Protein AF-A0A351SYH5-F1 (afdb_monomer)

pLDDT: mean 92.17, std 9.86, range [37.09, 98.5]

Mean predicted aligned error: 6.37 Å

Nearest PDB structures (foldseek):
  4hst-assembly1_B  TM=8.983E-01  e=1.117E-12  Pseudomonas
  4hsr-assembly1_B  TM=9.029E-01  e=3.231E-12  Pseudomonas
  8brq-assembly1_B  TM=8.132E-01  e=1.789E-10  Bacillus sp. FJAT-27231
  6nvx-assembly1_B  TM=7.885E-01  e=7.826E-10  Bacillus sp. FJAT-27231
  6nvw-assembly1_B  TM=7.215E-01  e=9.910E-10  Priestia megaterium

Foldseek 3Di:
DDWDWDWDADPPGDIDIDIWDADPQGTFCVRVDVPPPAPPPDTDHHRDQVVDDFDVVQLVVQCVVDQDPVSNLVSLARAAPDWDWDWDAHPVLKIKIFTGHWDFAAPDDDDPDGDDPVDPNGDTPGTDHRVLTDMDICDPLSDDDDDQADRDDPVRPGDDDPDGDDCFLVVLLSCLVNPDPDDDPVSVVVNVVDPDGPVVVVVCVVCVVVLVVVCVVPVVSPPPPD

Structure (mmCIF, N/CA/C/O backbone):
data_AF-A0A351SYH5-F1
#
_entry.id   AF-A0A351SYH5-F1
#
loop_
_atom_site.group_PDB
_atom_site.id
_atom_site.type_symbol
_atom_site.label_atom_id
_atom_site.label_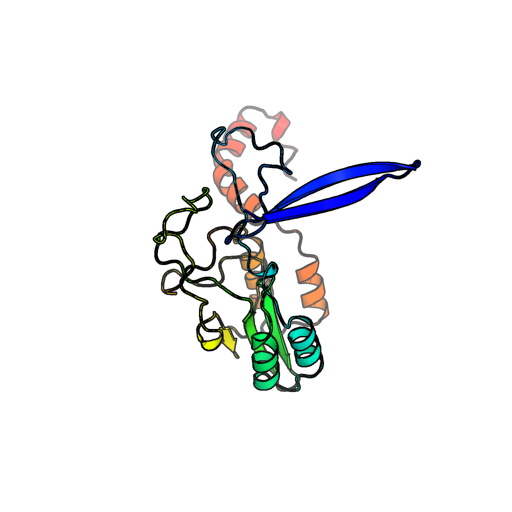alt_id
_atom_site.label_comp_id
_atom_site.label_asym_id
_atom_site.label_entity_id
_atom_site.label_seq_id
_atom_site.pdbx_PDB_ins_code
_atom_site.Cartn_x
_atom_site.Cartn_y
_atom_site.Cartn_z
_atom_site.occupancy
_atom_site.B_iso_or_equiv
_atom_site.auth_seq_id
_atom_site.auth_comp_id
_atom_site.auth_asym_id
_atom_site.auth_atom_id
_atom_site.pdbx_PDB_model_num
ATOM 1 N N . MET A 1 1 ? 20.955 -4.562 -24.329 1.00 74.94 1 MET A N 1
ATOM 2 C CA . MET A 1 1 ? 19.496 -4.375 -24.161 1.00 74.94 1 MET A CA 1
ATOM 3 C C . MET A 1 1 ? 18.809 -5.504 -24.912 1.00 74.94 1 MET A C 1
ATOM 5 O O . MET A 1 1 ? 19.097 -5.669 -26.093 1.00 74.94 1 MET A O 1
ATOM 9 N N . GLY A 1 2 ? 18.019 -6.324 -24.219 1.00 88.56 2 GLY A N 1
ATOM 10 C CA . GLY A 1 2 ? 17.278 -7.438 -24.825 1.00 88.56 2 GLY A CA 1
ATOM 11 C C . GLY A 1 2 ? 15.921 -6.979 -25.359 1.00 88.56 2 GLY A C 1
ATOM 12 O O . GLY A 1 2 ? 15.483 -5.866 -25.054 1.00 88.56 2 GLY A O 1
ATOM 13 N N . TYR A 1 3 ? 15.261 -7.814 -26.159 1.00 93.38 3 TYR A N 1
ATOM 14 C CA . TYR A 1 3 ? 13.873 -7.586 -26.550 1.00 93.38 3 TYR A CA 1
ATOM 15 C C . TYR A 1 3 ? 13.128 -8.892 -26.806 1.00 93.38 3 TYR A C 1
ATOM 17 O O . TYR A 1 3 ? 13.743 -9.898 -27.153 1.00 93.38 3 TYR A O 1
ATOM 25 N N . GLU A 1 4 ? 11.808 -8.812 -26.711 1.00 94.56 4 GLU A N 1
ATOM 26 C CA . GLU A 1 4 ? 10.866 -9.867 -27.072 1.00 94.56 4 GLU A CA 1
ATOM 27 C C . GLU A 1 4 ? 9.857 -9.330 -28.096 1.00 94.56 4 GLU A C 1
ATOM 29 O O . GLU A 1 4 ? 9.575 -8.126 -28.146 1.00 94.56 4 GLU A O 1
ATOM 34 N N . GLU A 1 5 ? 9.358 -10.212 -28.964 1.00 95.19 5 GLU A N 1
ATOM 35 C CA . GLU A 1 5 ? 8.298 -9.887 -29.918 1.00 95.19 5 GLU A CA 1
ATOM 36 C C . GLU A 1 5 ? 6.962 -10.438 -29.429 1.00 95.19 5 GLU A C 1
ATOM 38 O O . GLU A 1 5 ? 6.746 -11.647 -29.390 1.00 95.19 5 GLU A O 1
ATOM 43 N N . GLU A 1 6 ? 6.041 -9.531 -29.137 1.00 94.62 6 GLU A N 1
ATOM 44 C CA . GLU A 1 6 ? 4.692 -9.839 -28.692 1.00 94.62 6 GLU A CA 1
ATOM 45 C C . GLU A 1 6 ? 3.696 -9.715 -29.840 1.00 94.62 6 GLU A C 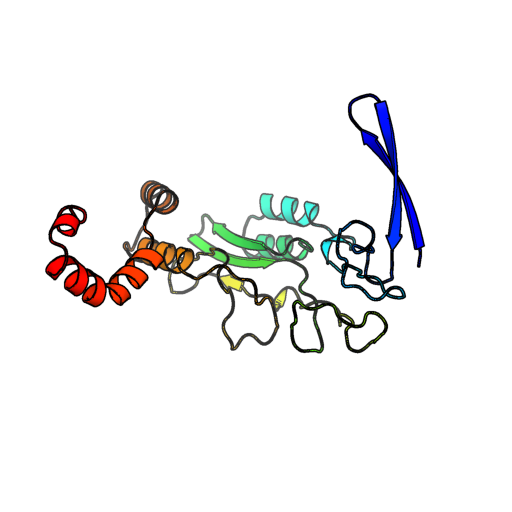1
ATOM 47 O O . GLU A 1 6 ? 3.720 -8.747 -30.611 1.00 94.62 6 GLU A O 1
ATOM 52 N N . LYS A 1 7 ? 2.781 -10.680 -29.941 1.00 96.38 7 LYS A N 1
ATOM 53 C CA . LYS A 1 7 ? 1.684 -10.671 -30.916 1.00 96.38 7 LYS A CA 1
ATOM 54 C C . LYS A 1 7 ? 0.367 -10.450 -30.196 1.00 96.38 7 LYS A C 1
ATOM 56 O O . LYS A 1 7 ? -0.111 -11.314 -29.468 1.00 96.38 7 LYS A O 1
ATOM 61 N N . ILE A 1 8 ? -0.244 -9.298 -30.439 1.00 95.62 8 ILE A N 1
ATOM 62 C CA . ILE A 1 8 ? -1.497 -8.910 -29.802 1.00 95.62 8 ILE A CA 1
ATOM 63 C C . ILE A 1 8 ? -2.626 -9.068 -30.815 1.00 95.62 8 ILE A C 1
ATOM 65 O O . ILE A 1 8 ? -2.738 -8.298 -31.775 1.00 95.62 8 ILE A O 1
ATOM 69 N N . ALA A 1 9 ? -3.474 -10.069 -30.592 1.00 96.94 9 ALA A N 1
ATOM 70 C CA . ALA A 1 9 ? -4.687 -10.268 -31.370 1.00 96.94 9 ALA A CA 1
ATOM 71 C C . ALA A 1 9 ? -5.742 -9.213 -30.998 1.00 96.94 9 ALA A C 1
ATOM 73 O O . ALA A 1 9 ? -6.074 -9.017 -29.829 1.00 96.94 9 ALA A O 1
ATOM 74 N N . ILE A 1 10 ? -6.299 -8.543 -32.006 1.00 96.69 10 ILE A N 1
ATOM 75 C CA . ILE A 1 10 ? -7.352 -7.538 -31.864 1.00 96.69 10 ILE A CA 1
ATOM 76 C C . ILE A 1 10 ? -8.658 -8.125 -32.387 1.00 96.69 10 ILE A C 1
ATOM 78 O O . ILE A 1 10 ? -8.720 -8.691 -33.484 1.00 96.69 10 ILE A O 1
ATOM 82 N N . ARG A 1 11 ? -9.735 -7.937 -31.615 1.00 94.88 11 ARG A N 1
ATOM 83 C CA . ARG A 1 11 ? -11.101 -8.282 -32.030 1.00 94.88 11 ARG A CA 1
ATOM 84 C C . ARG A 1 11 ? -11.364 -7.777 -33.456 1.00 94.88 11 ARG A C 1
ATOM 86 O O . ARG A 1 11 ? -11.136 -6.607 -33.755 1.00 94.88 11 ARG A O 1
ATOM 93 N N . GLY A 1 12 ? -11.849 -8.667 -34.320 1.00 94.94 12 GLY A N 1
ATOM 94 C CA . GLY A 1 12 ? -12.000 -8.399 -35.755 1.00 94.94 12 GLY A CA 1
ATOM 95 C C . GLY A 1 12 ? -10.835 -8.894 -36.622 1.00 94.94 12 GLY A C 1
ATOM 96 O O . GLY A 1 12 ? -10.781 -8.552 -37.796 1.00 94.94 12 GLY A O 1
ATOM 97 N N . GLY A 1 13 ? -9.914 -9.692 -36.069 1.00 92.50 13 GLY A N 1
ATOM 98 C CA . GLY A 1 13 ? -8.935 -10.473 -36.838 1.00 92.50 13 GLY A CA 1
ATOM 99 C C . GLY A 1 13 ? -7.632 -9.748 -37.184 1.00 92.50 13 GLY A C 1
ATOM 100 O O . GLY A 1 13 ? -6.789 -10.317 -37.869 1.00 92.50 13 GLY A O 1
ATOM 101 N N . ARG A 1 14 ? -7.435 -8.511 -36.712 1.00 96.62 14 ARG A N 1
ATOM 102 C CA . ARG A 1 14 ? -6.147 -7.815 -36.856 1.00 96.62 14 ARG A CA 1
ATOM 103 C C . ARG A 1 14 ? -5.153 -8.327 -35.816 1.00 96.62 14 ARG A C 1
ATOM 105 O O . ARG A 1 14 ? -5.528 -8.557 -34.673 1.00 96.62 14 ARG A O 1
ATOM 112 N N . GLU A 1 15 ? -3.884 -8.424 -36.189 1.00 96.88 15 GLU A N 1
ATOM 113 C CA . GLU A 1 15 ? -2.771 -8.692 -35.274 1.00 96.88 15 GLU A CA 1
ATOM 114 C C . GLU A 1 15 ? -1.845 -7.475 -35.255 1.00 96.88 15 GLU A C 1
ATOM 116 O O . GLU A 1 15 ? -1.534 -6.904 -36.303 1.00 96.88 15 GLU A O 1
ATOM 121 N N . VAL A 1 16 ? -1.401 -7.072 -34.066 1.00 94.56 16 VAL A N 1
ATOM 122 C CA . VAL A 1 16 ? -0.357 -6.060 -33.903 1.00 94.56 16 VAL A CA 1
ATOM 123 C C . VAL A 1 16 ? 0.856 -6.717 -33.272 1.00 94.56 16 VAL A C 1
ATOM 125 O O . VAL A 1 16 ? 0.767 -7.278 -32.183 1.00 94.56 16 VAL A O 1
ATOM 128 N N . LYS A 1 17 ? 2.000 -6.604 -33.946 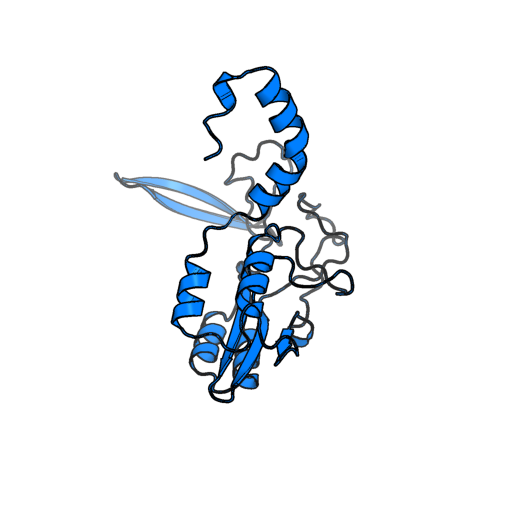1.00 94.38 17 LYS A N 1
ATOM 129 C CA . LYS A 1 17 ? 3.292 -7.001 -33.393 1.00 94.38 17 LYS A CA 1
ATOM 130 C C . LYS A 1 17 ? 3.889 -5.844 -32.604 1.00 94.38 17 LYS A C 1
ATOM 132 O O . LYS A 1 17 ? 3.913 -4.708 -33.089 1.00 94.38 17 LYS A O 1
ATOM 137 N N . LYS A 1 18 ? 4.368 -6.120 -31.397 1.00 92.25 18 LYS A N 1
ATOM 138 C CA . LYS A 1 18 ? 5.037 -5.150 -30.530 1.00 92.25 18 LYS A CA 1
ATOM 139 C C . LYS A 1 18 ? 6.385 -5.690 -30.098 1.00 92.25 18 LYS A C 1
ATOM 141 O O . LYS A 1 18 ? 6.496 -6.821 -29.655 1.00 92.25 18 LYS A O 1
ATOM 146 N N . LYS A 1 19 ? 7.404 -4.847 -30.212 1.00 92.56 19 LYS A N 1
ATOM 147 C CA . LYS A 1 19 ? 8.724 -5.120 -29.661 1.00 92.56 19 LYS A CA 1
ATOM 148 C C . LYS A 1 19 ? 8.755 -4.597 -28.229 1.00 92.56 19 LYS A C 1
ATOM 150 O O . LYS A 1 19 ? 8.594 -3.394 -28.034 1.00 92.56 19 LYS A O 1
ATOM 155 N N . VAL A 1 20 ? 8.959 -5.476 -27.257 1.00 94.00 20 VAL A N 1
ATOM 156 C CA . VAL A 1 20 ? 9.106 -5.110 -25.843 1.00 94.00 20 VAL A CA 1
ATOM 157 C C . VAL A 1 20 ? 10.586 -5.181 -25.498 1.00 94.00 20 VAL A C 1
ATOM 159 O O . VAL A 1 20 ? 11.191 -6.246 -25.579 1.00 94.00 20 VAL A O 1
ATOM 162 N N . ARG A 1 21 ? 11.206 -4.038 -25.191 1.00 94.88 21 ARG A N 1
ATOM 163 C CA . ARG A 1 21 ? 12.633 -3.969 -24.840 1.00 94.88 21 ARG A CA 1
ATOM 164 C C . ARG A 1 21 ? 12.827 -4.041 -23.332 1.00 94.88 21 ARG A C 1
ATOM 166 O O . ARG A 1 21 ? 12.032 -3.489 -22.575 1.00 94.88 21 ARG A O 1
ATOM 173 N N . PHE A 1 22 ? 13.940 -4.638 -22.916 1.00 95.25 22 PHE A N 1
ATOM 174 C CA . PHE A 1 22 ? 14.312 -4.784 -21.511 1.00 95.25 22 PHE A CA 1
ATOM 175 C C . PHE A 1 22 ? 15.744 -4.315 -21.249 1.00 95.25 22 PHE A C 1
ATOM 177 O O . PHE A 1 22 ? 16.681 -4.572 -22.020 1.00 95.25 22 PHE A O 1
ATOM 184 N N . THR A 1 23 ? 15.911 -3.645 -20.115 1.00 95.56 23 THR A N 1
ATOM 185 C CA . THR A 1 23 ? 17.203 -3.282 -19.519 1.00 95.56 23 THR A CA 1
ATOM 186 C C . THR A 1 23 ? 17.436 -4.095 -18.245 1.00 95.56 23 THR A C 1
ATOM 188 O O . THR A 1 23 ? 16.550 -4.828 -17.811 1.00 95.56 23 THR A O 1
ATOM 191 N N . ARG A 1 24 ? 18.590 -3.914 -17.584 1.00 94.00 24 ARG A N 1
ATOM 192 C CA . ARG A 1 24 ? 18.814 -4.458 -16.230 1.00 94.00 24 ARG A CA 1
ATOM 193 C C . ARG A 1 24 ? 17.811 -3.944 -15.186 1.00 94.00 24 ARG A C 1
ATOM 195 O O . ARG A 1 24 ? 17.660 -4.548 -14.134 1.00 94.00 24 ARG A O 1
ATOM 202 N N . HIS A 1 25 ? 17.132 -2.837 -15.486 1.00 95.94 25 HIS A N 1
ATOM 203 C CA . HIS A 1 25 ? 16.144 -2.195 -14.624 1.00 95.94 25 HIS A CA 1
ATOM 204 C C . HIS A 1 25 ? 14.710 -2.608 -14.942 1.00 95.94 25 HIS A C 1
ATOM 206 O O . HIS A 1 25 ? 13.802 -2.140 -14.275 1.00 95.94 25 HIS A O 1
ATOM 212 N N . GLY A 1 26 ? 14.485 -3.457 -15.948 1.00 95.62 26 GLY A N 1
ATOM 213 C CA . GLY A 1 26 ? 13.147 -3.879 -16.364 1.00 95.62 26 GLY A CA 1
ATOM 214 C C . GLY A 1 26 ? 12.723 -3.327 -17.732 1.00 95.62 26 GLY A C 1
ATOM 215 O O . GLY A 1 26 ? 13.584 -2.927 -18.533 1.00 95.62 26 GLY A O 1
ATOM 216 N N . PRO A 1 27 ? 11.411 -3.358 -18.038 1.00 95.12 27 PRO A N 1
ATOM 217 C CA . PRO A 1 27 ? 10.876 -3.017 -19.350 1.00 95.12 27 PRO A CA 1
ATOM 218 C C . PRO A 1 27 ? 11.058 -1.535 -19.680 1.00 95.12 27 PRO A C 1
ATOM 220 O O . PRO A 1 27 ? 10.930 -0.664 -18.817 1.00 95.12 27 PRO A O 1
ATOM 223 N N . VAL A 1 28 ? 11.317 -1.254 -20.957 1.00 94.50 28 VAL A N 1
ATOM 224 C CA . VAL A 1 28 ? 11.356 0.102 -21.509 1.00 94.50 28 VAL A CA 1
ATOM 225 C C . VAL A 1 28 ? 9.928 0.596 -21.738 1.00 94.50 28 VAL A C 1
ATOM 227 O O . VAL A 1 28 ? 9.233 0.136 -22.643 1.00 94.50 28 VAL A O 1
ATOM 230 N N . ILE A 1 29 ? 9.485 1.552 -20.926 1.00 93.38 29 ILE A N 1
ATOM 231 C CA . ILE A 1 29 ? 8.122 2.095 -20.967 1.00 93.38 29 ILE A CA 1
ATOM 232 C C . ILE A 1 29 ? 7.971 3.247 -21.963 1.00 93.38 29 ILE A C 1
ATOM 234 O O . ILE A 1 29 ? 6.866 3.479 -22.454 1.00 93.38 29 ILE A O 1
ATOM 238 N N . SER A 1 30 ? 9.056 3.943 -22.317 1.00 91.94 30 SER A N 1
ATOM 239 C CA . SER A 1 30 ? 9.019 5.025 -23.316 1.00 91.94 30 SER A CA 1
ATOM 240 C C . SER A 1 30 ? 8.630 4.535 -24.717 1.00 91.94 30 SER A C 1
ATOM 242 O O . SER A 1 30 ? 8.123 5.312 -25.512 1.00 91.94 30 SER A O 1
ATOM 244 N N . ASP A 1 31 ? 8.787 3.241 -25.008 1.00 85.88 31 ASP A N 1
ATOM 245 C CA . ASP A 1 31 ? 8.374 2.634 -26.288 1.00 85.88 31 ASP A CA 1
ATOM 246 C C . ASP A 1 31 ? 6.871 2.371 -26.368 1.00 85.88 31 ASP A C 1
ATOM 248 O O . ASP A 1 31 ? 6.282 2.264 -27.448 1.00 85.88 31 ASP A O 1
ATOM 252 N N . LEU A 1 32 ? 6.262 2.186 -25.200 1.00 77.00 32 LEU A N 1
ATOM 253 C CA . LEU A 1 32 ? 4.876 1.764 -25.041 1.00 77.00 32 LEU A CA 1
ATOM 254 C C . LEU A 1 32 ? 3.959 2.944 -24.726 1.00 77.00 32 LEU A C 1
ATOM 256 O O . LEU A 1 32 ? 2.739 2.842 -24.861 1.00 77.00 32 LEU A O 1
ATOM 260 N N . THR A 1 33 ? 4.540 4.065 -24.313 1.00 75.94 33 THR A N 1
ATOM 261 C CA . THR A 1 33 ? 3.830 5.253 -23.855 1.00 75.94 33 THR A CA 1
ATOM 262 C C . THR A 1 33 ? 4.115 6.431 -24.777 1.00 75.94 33 THR A C 1
ATOM 264 O O . THR A 1 33 ? 5.135 6.493 -25.452 1.00 75.94 33 THR A O 1
ATOM 267 N N . LYS A 1 34 ? 3.207 7.409 -24.811 1.00 74.50 34 LYS A N 1
ATOM 268 C CA . LYS A 1 34 ? 3.408 8.662 -25.556 1.00 74.50 34 LYS A CA 1
ATOM 269 C C . LYS A 1 34 ? 4.268 9.660 -24.768 1.00 74.50 34 LYS A C 1
ATOM 271 O O . LYS A 1 34 ? 3.975 10.852 -24.779 1.00 74.50 34 LYS A O 1
ATOM 276 N N . ILE A 1 35 ? 5.271 9.192 -24.027 1.00 76.19 35 ILE A N 1
ATOM 277 C CA . ILE A 1 35 ? 6.178 10.092 -23.314 1.00 76.19 35 ILE A CA 1
ATOM 278 C C . ILE A 1 35 ? 7.132 10.677 -24.355 1.00 76.19 35 ILE A C 1
ATOM 280 O O . ILE A 1 35 ? 8.007 9.987 -24.865 1.00 76.19 35 ILE A O 1
ATOM 284 N N . THR A 1 36 ? 6.933 11.946 -24.700 1.00 68.38 36 THR A N 1
ATOM 285 C CA . THR A 1 36 ? 7.678 12.623 -25.775 1.00 68.38 36 THR A CA 1
ATOM 286 C C . THR A 1 36 ? 8.894 13.402 -25.286 1.00 68.38 36 THR A C 1
ATOM 288 O O . THR A 1 36 ? 9.699 13.833 -26.101 1.00 68.38 36 THR A O 1
ATOM 291 N N . ASN A 1 37 ? 9.043 13.586 -23.973 1.00 80.88 37 ASN A N 1
ATOM 292 C CA . ASN A 1 37 ? 10.111 14.397 -23.379 1.00 80.88 37 ASN A CA 1
ATOM 293 C C . ASN A 1 37 ? 11.301 13.538 -22.919 1.00 80.88 37 ASN A C 1
ATOM 295 O O . ASN A 1 37 ? 11.875 13.790 -21.864 1.00 80.88 37 ASN A O 1
ATOM 299 N N . VAL A 1 38 ? 11.640 12.502 -23.687 1.00 82.81 38 VAL A N 1
ATOM 300 C CA . VAL A 1 38 ? 12.843 11.686 -23.473 1.00 82.81 38 VAL A CA 1
ATOM 301 C C . VAL A 1 38 ? 13.838 12.046 -24.578 1.00 82.81 38 VAL A C 1
ATOM 303 O O . VAL A 1 38 ? 13.428 12.067 -25.743 1.00 82.81 38 VAL A O 1
ATOM 306 N N . PRO A 1 39 ? 15.108 12.361 -24.259 1.00 85.31 39 PRO A N 1
ATOM 307 C CA . PRO A 1 39 ? 16.133 12.584 -25.275 1.00 85.31 39 PRO A CA 1
ATOM 308 C C . PRO A 1 39 ? 16.193 11.426 -26.277 1.00 85.31 39 PRO A C 1
ATOM 310 O O . PRO A 1 39 ? 15.990 10.274 -25.908 1.00 85.31 39 PRO A O 1
ATOM 313 N N . ALA A 1 40 ? 16.487 11.721 -27.546 1.00 81.62 40 ALA A N 1
ATOM 314 C CA . ALA A 1 40 ? 16.406 10.731 -28.628 1.00 81.62 40 ALA A CA 1
ATOM 315 C C . ALA A 1 40 ? 17.290 9.484 -28.411 1.00 81.62 40 ALA A C 1
ATOM 317 O O . ALA A 1 40 ? 16.940 8.401 -28.872 1.00 81.62 40 ALA A O 1
ATOM 318 N N . GLU A 1 41 ? 18.404 9.638 -27.693 1.00 86.88 41 GLU A N 1
ATOM 319 C CA . GLU A 1 41 ? 19.365 8.567 -27.384 1.00 86.88 41 GLU A CA 1
ATOM 320 C C . GLU A 1 41 ? 19.084 7.864 -26.043 1.00 86.88 41 GLU A C 1
ATOM 322 O O . GLU A 1 41 ? 19.807 6.950 -25.643 1.00 86.88 41 GLU A O 1
ATOM 327 N N . GLU A 1 42 ? 18.036 8.276 -25.329 1.00 91.44 42 GLU A N 1
ATOM 328 C CA . GLU A 1 42 ? 17.676 7.753 -24.016 1.00 91.44 42 GLU A CA 1
ATOM 329 C C . GLU A 1 42 ? 16.346 7.002 -24.046 1.00 91.44 42 GLU A C 1
ATOM 331 O O . GLU A 1 42 ? 15.531 7.101 -24.964 1.00 91.44 42 GLU A O 1
ATOM 336 N N . VAL A 1 43 ? 16.122 6.212 -23.001 1.00 93.38 43 VAL A N 1
ATOM 337 C CA . VAL A 1 43 ? 14.869 5.495 -22.787 1.00 93.38 43 VAL A CA 1
ATOM 338 C C . VAL A 1 43 ? 14.485 5.544 -21.317 1.00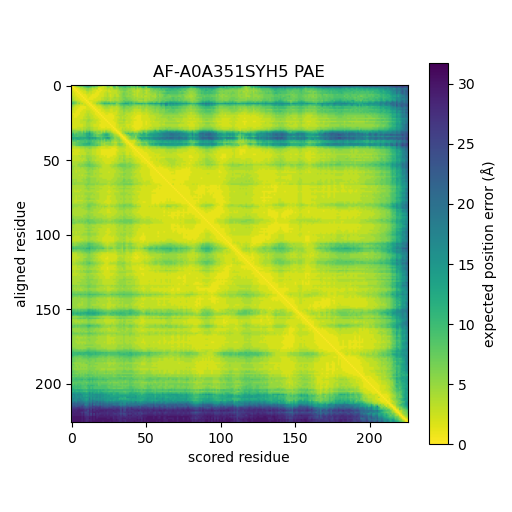 93.38 43 VAL A C 1
ATOM 340 O O . VAL A 1 43 ? 15.351 5.603 -20.444 1.00 93.38 43 VAL A O 1
ATOM 343 N N . LEU A 1 44 ? 13.189 5.433 -21.034 1.00 94.81 44 LEU A N 1
ATOM 344 C CA . LEU A 1 44 ? 12.698 5.243 -19.671 1.00 94.81 44 LEU A CA 1
ATOM 345 C C . LEU A 1 44 ? 12.438 3.762 -19.426 1.00 94.81 44 LEU A C 1
ATOM 347 O O . LEU A 1 44 ? 11.627 3.153 -20.124 1.00 94.81 44 LEU A O 1
ATOM 351 N N . ALA A 1 45 ? 13.104 3.198 -18.422 1.00 95.00 45 ALA A N 1
ATOM 352 C CA . ALA A 1 45 ? 12.858 1.845 -17.937 1.00 95.00 45 ALA A CA 1
ATOM 353 C C . ALA A 1 45 ? 12.169 1.879 -16.568 1.00 95.00 45 ALA A C 1
ATOM 355 O O . ALA A 1 45 ? 12.433 2.772 -15.763 1.00 95.00 45 ALA A O 1
ATOM 356 N N . PHE A 1 46 ? 11.296 0.908 -16.301 1.00 94.81 46 PHE A N 1
ATOM 357 C CA . PHE A 1 46 ? 10.548 0.835 -15.045 1.00 94.81 46 PHE A CA 1
ATOM 358 C C . PHE A 1 46 ? 11.015 -0.334 -14.171 1.00 94.81 46 PHE A C 1
ATOM 360 O O . PHE A 1 46 ? 10.739 -1.497 -14.475 1.00 94.81 46 PHE A O 1
ATOM 367 N N . LYS A 1 47 ? 11.694 -0.010 -13.063 1.00 95.38 47 LYS A N 1
ATOM 368 C CA . LYS A 1 47 ? 12.150 -0.978 -12.057 1.00 95.38 47 LYS A CA 1
ATOM 369 C C . LYS A 1 47 ? 11.109 -1.123 -10.962 1.00 95.38 47 LYS A C 1
ATOM 371 O O . LYS A 1 47 ? 10.876 -0.195 -10.190 1.00 95.38 47 LYS A O 1
ATOM 376 N N . TRP A 1 48 ? 10.486 -2.293 -10.902 1.00 95.62 48 TRP A N 1
ATOM 377 C CA . TRP A 1 48 ? 9.416 -2.595 -9.962 1.00 95.62 48 TRP A CA 1
ATOM 378 C C . TRP A 1 48 ? 9.631 -3.970 -9.342 1.00 95.62 48 TRP A C 1
ATOM 380 O O . TRP A 1 48 ? 10.001 -4.912 -10.035 1.00 95.62 48 TRP A O 1
ATOM 390 N N . THR A 1 49 ? 9.379 -4.088 -8.039 1.00 96.00 49 THR A N 1
ATOM 391 C CA . THR A 1 49 ? 9.535 -5.339 -7.285 1.00 96.00 49 THR A CA 1
ATOM 392 C C . THR A 1 49 ? 8.659 -6.469 -7.822 1.00 96.00 49 THR A C 1
ATOM 394 O O . THR A 1 49 ? 9.051 -7.623 -7.713 1.00 96.00 49 THR A O 1
ATOM 397 N N . ALA A 1 50 ? 7.528 -6.156 -8.467 1.00 95.62 50 ALA A N 1
ATOM 398 C CA . ALA A 1 50 ? 6.662 -7.153 -9.104 1.00 95.62 50 ALA A CA 1
ATOM 399 C C . ALA A 1 50 ? 7.248 -7.765 -10.391 1.00 95.62 50 ALA A C 1
ATOM 401 O O . ALA A 1 50 ? 6.661 -8.686 -10.950 1.00 95.62 50 ALA A O 1
ATOM 402 N N . HIS A 1 51 ? 8.374 -7.249 -10.894 1.00 94.69 51 HIS A N 1
ATOM 403 C CA . HIS A 1 51 ? 9.105 -7.877 -11.998 1.00 94.69 51 HIS A CA 1
ATOM 404 C C . HIS A 1 51 ? 10.064 -8.978 -11.516 1.00 94.69 51 HIS A C 1
ATOM 406 O O . HIS A 1 51 ? 10.655 -9.670 -12.343 1.00 94.69 51 HIS A O 1
ATOM 412 N N . GLU A 1 52 ? 10.257 -9.134 -10.204 1.00 93.81 52 GLU A N 1
ATOM 413 C CA . GLU A 1 52 ? 11.095 -10.189 -9.635 1.00 93.81 52 GLU A CA 1
ATOM 414 C C . GLU A 1 52 ? 10.272 -11.437 -9.295 1.00 93.81 52 GLU A C 1
ATOM 416 O O . GLU A 1 52 ? 9.102 -11.309 -8.937 1.00 93.81 52 GLU A O 1
ATOM 421 N N . PRO A 1 53 ? 10.876 -12.641 -9.324 1.00 94.56 53 PRO A N 1
ATOM 422 C CA . PRO A 1 53 ? 10.245 -13.839 -8.785 1.00 94.56 53 PRO A CA 1
ATOM 423 C C . PRO A 1 53 ? 9.819 -13.658 -7.324 1.00 94.56 53 PRO A C 1
ATOM 425 O O . PRO A 1 53 ? 10.536 -13.054 -6.514 1.00 94.56 53 PRO A O 1
ATOM 428 N N . SER A 1 54 ? 8.662 -14.218 -6.988 1.00 95.06 54 SER A N 1
ATOM 429 C CA . SER A 1 54 ? 8.003 -13.987 -5.710 1.00 95.06 54 SER A CA 1
ATOM 430 C C . SER A 1 54 ? 7.046 -15.122 -5.325 1.00 95.06 54 SER A C 1
ATOM 432 O O . SER A 1 54 ? 6.699 -15.972 -6.146 1.00 95.06 54 SER A O 1
ATOM 434 N N . ASP A 1 55 ? 6.652 -15.145 -4.048 1.00 96.31 55 ASP A N 1
ATOM 435 C CA . ASP A 1 55 ? 5.902 -16.230 -3.404 1.00 96.31 55 ASP A CA 1
ATOM 436 C C . ASP A 1 55 ? 4.540 -15.746 -2.846 1.00 96.31 55 ASP A C 1
ATOM 438 O O . ASP A 1 55 ? 4.066 -16.228 -1.811 1.00 96.31 55 ASP A O 1
ATOM 442 N N . GLU A 1 56 ? 3.855 -14.805 -3.510 1.00 95.88 56 GLU A N 1
ATOM 443 C CA . GLU A 1 56 ? 2.585 -14.233 -3.017 1.00 95.88 56 GLU A CA 1
ATOM 444 C C . GLU A 1 56 ? 1.511 -15.298 -2.778 1.00 95.88 56 GLU A C 1
ATOM 446 O O . GLU A 1 56 ? 0.746 -15.210 -1.820 1.00 95.88 56 GLU A O 1
ATOM 451 N N . PHE A 1 57 ? 1.458 -16.343 -3.608 1.00 96.56 57 PHE A N 1
ATOM 452 C CA . PHE A 1 57 ? 0.517 -17.444 -3.397 1.00 96.56 57 PHE A CA 1
ATOM 453 C C . PHE A 1 57 ? 0.793 -18.201 -2.096 1.00 96.56 57 PHE A C 1
ATOM 455 O O . PHE A 1 57 ? -0.147 -18.644 -1.435 1.00 96.56 57 PHE A O 1
ATOM 462 N N . ARG A 1 58 ? 2.063 -18.318 -1.692 1.00 97.88 58 ARG A N 1
ATOM 463 C CA . ARG A 1 58 ? 2.445 -18.907 -0.406 1.00 97.88 58 ARG A CA 1
ATOM 464 C C . ARG A 1 58 ? 2.051 -17.997 0.752 1.00 97.88 58 ARG A C 1
ATOM 466 O O . ARG A 1 58 ? 1.534 -18.506 1.744 1.00 97.88 58 ARG A O 1
ATOM 473 N N . CYS A 1 59 ? 2.246 -16.683 0.606 1.00 97.94 59 CYS A N 1
ATOM 474 C CA . CYS A 1 59 ? 1.747 -15.686 1.557 1.00 97.94 59 CYS A CA 1
ATOM 475 C C . CYS A 1 59 ? 0.237 -15.850 1.761 1.00 97.94 59 CYS A C 1
ATOM 477 O O . CYS A 1 59 ? -0.215 -16.106 2.877 1.00 97.94 59 CYS A O 1
ATOM 479 N N . LEU A 1 60 ? -0.535 -15.807 0.672 1.00 97.25 60 LEU A N 1
ATOM 480 C CA . LEU A 1 60 ? -1.989 -15.916 0.714 1.00 97.25 60 LEU A CA 1
ATOM 481 C C . LEU A 1 60 ? -2.446 -17.252 1.311 1.00 97.25 60 LEU A C 1
ATOM 483 O O . LEU A 1 60 ? -3.342 -17.276 2.155 1.00 97.25 60 LEU A O 1
ATOM 487 N N . TYR A 1 61 ? -1.834 -18.366 0.908 1.00 98.38 61 TYR A N 1
ATOM 488 C CA . TYR A 1 61 ? -2.144 -19.681 1.468 1.00 98.38 61 TYR A CA 1
ATOM 489 C C . TYR A 1 61 ? -1.882 -19.735 2.978 1.00 98.38 61 TYR A C 1
ATOM 491 O O . TYR A 1 61 ? -2.728 -20.219 3.728 1.00 98.38 61 TYR A O 1
ATOM 499 N N . GLY A 1 62 ? -0.735 -19.218 3.425 1.00 98.44 62 GLY A N 1
ATOM 500 C CA . GLY A 1 62 ? -0.363 -19.179 4.836 1.00 98.44 62 GLY A CA 1
ATOM 501 C C . GLY A 1 62 ? -1.294 -18.294 5.663 1.00 98.44 62 GLY A C 1
ATOM 502 O O . GLY A 1 62 ? -1.789 -18.739 6.693 1.00 98.44 62 GLY A O 1
ATOM 503 N N . VAL A 1 63 ? -1.635 -17.099 5.168 1.00 98.00 63 VAL A N 1
ATOM 504 C CA . VAL A 1 63 ? -2.591 -16.189 5.823 1.00 98.00 63 VAL A CA 1
ATOM 505 C C . VAL A 1 63 ? -3.947 -16.865 6.039 1.00 98.00 63 VAL A C 1
ATOM 507 O O . VAL A 1 63 ? -4.497 -16.781 7.131 1.00 98.00 63 VAL A O 1
ATOM 510 N N . ASN A 1 64 ? -4.459 -17.597 5.044 1.00 97.75 64 ASN A N 1
ATOM 511 C CA . ASN A 1 64 ? -5.731 -18.325 5.160 1.00 97.75 64 ASN A CA 1
ATOM 512 C C . ASN A 1 64 ? -5.687 -19.518 6.134 1.00 97.75 64 ASN A C 1
ATOM 514 O O . ASN A 1 64 ? -6.729 -20.095 6.444 1.00 97.75 64 ASN A O 1
ATOM 518 N N . ARG A 1 65 ? -4.496 -19.929 6.580 1.00 98.06 65 ARG A N 1
ATOM 519 C CA . ARG A 1 65 ? -4.297 -21.063 7.491 1.00 98.06 65 ARG A CA 1
ATOM 520 C C . ARG A 1 65 ? -3.714 -20.678 8.843 1.00 98.06 65 ARG A C 1
ATOM 522 O O . ARG A 1 65 ? -3.607 -21.556 9.694 1.00 98.06 65 ARG A O 1
ATOM 529 N N . ALA A 1 66 ? -3.321 -19.423 9.021 1.00 98.25 66 ALA A N 1
ATOM 530 C CA . ALA A 1 66 ? -2.711 -18.948 10.245 1.00 98.25 66 ALA A CA 1
ATOM 531 C C . ALA A 1 66 ? -3.705 -19.043 11.406 1.00 98.25 66 ALA A C 1
ATOM 533 O O . ALA A 1 66 ? -4.822 -18.531 11.331 1.00 98.25 66 ALA A O 1
ATOM 534 N N . CYS A 1 67 ? -3.276 -19.673 12.493 1.00 97.50 67 CYS A N 1
ATOM 535 C CA . CYS A 1 67 ? -4.073 -19.833 13.709 1.00 97.50 67 CYS A CA 1
ATOM 536 C C . CYS A 1 67 ? -3.742 -18.784 14.779 1.00 97.50 67 CYS A C 1
ATOM 538 O O . CYS A 1 67 ? -4.389 -18.741 15.824 1.00 97.50 67 CYS A O 1
ATOM 540 N N . ASN A 1 68 ? -2.695 -17.985 14.566 1.00 98.06 68 ASN A N 1
ATOM 541 C CA . ASN A 1 68 ? -2.223 -16.973 15.503 1.00 98.06 68 ASN A CA 1
ATOM 542 C C . ASN A 1 68 ? -1.389 -15.895 14.788 1.00 98.06 68 ASN A C 1
ATOM 544 O O . ASN A 1 68 ? -0.995 -16.037 13.627 1.00 98.06 68 ASN A O 1
ATOM 548 N N . TRP A 1 69 ? -1.066 -14.832 15.526 1.00 98.00 69 TRP A N 1
ATOM 549 C CA . TRP A 1 69 ? -0.280 -13.697 15.046 1.00 98.00 69 TRP A CA 1
ATOM 550 C C . TRP A 1 69 ? 1.095 -14.081 14.488 1.00 98.00 69 TRP A C 1
ATOM 552 O O . TRP A 1 69 ? 1.547 -13.507 13.498 1.00 98.00 69 TRP A O 1
ATOM 562 N N . HIS A 1 70 ? 1.771 -15.055 15.101 1.00 98.00 70 HIS A N 1
ATOM 563 C CA . HIS A 1 70 ? 3.106 -15.461 14.673 1.00 98.00 70 HIS A CA 1
ATOM 564 C C . HIS A 1 70 ? 3.071 -16.145 13.301 1.00 98.00 70 HIS A C 1
ATOM 566 O O . HIS A 1 70 ? 3.834 -15.773 12.411 1.00 98.00 70 HIS A O 1
ATOM 572 N N . GLU A 1 71 ? 2.149 -17.088 13.103 1.00 98.44 71 GLU A N 1
ATOM 573 C CA . GLU A 1 71 ? 1.928 -17.754 11.811 1.00 98.44 71 GLU A CA 1
ATOM 574 C C . GLU A 1 71 ? 1.452 -16.772 10.734 1.00 98.44 71 GLU A C 1
ATOM 576 O O . GLU A 1 71 ? 1.870 -16.858 9.574 1.00 98.44 71 GLU A O 1
ATOM 581 N N . PHE A 1 72 ? 0.618 -15.801 11.120 1.00 98.44 72 PHE A N 1
ATOM 582 C CA . PHE A 1 72 ? 0.185 -14.727 10.234 1.00 98.44 72 PHE A CA 1
ATOM 583 C C . PHE A 1 72 ? 1.389 -13.910 9.748 1.00 98.44 72 PHE A C 1
ATOM 585 O O . PHE A 1 72 ? 1.618 -13.820 8.543 1.00 98.44 72 PHE A O 1
ATOM 592 N N . LEU A 1 73 ? 2.226 -13.405 10.662 1.00 98.12 73 LEU A N 1
ATOM 593 C CA . LEU A 1 73 ? 3.450 -12.675 10.313 1.00 98.12 73 LEU A CA 1
ATOM 594 C C . LEU A 1 73 ? 4.432 -13.513 9.490 1.00 98.12 73 LEU A C 1
ATOM 596 O O . LEU A 1 73 ? 5.027 -13.000 8.543 1.00 98.12 73 LEU A O 1
ATOM 600 N N . GLN A 1 74 ? 4.608 -14.792 9.826 1.00 98.25 74 GLN A N 1
ATOM 601 C CA . GLN A 1 74 ? 5.461 -15.690 9.051 1.00 98.25 74 GLN A CA 1
ATOM 602 C C . GLN A 1 74 ? 4.972 -15.787 7.602 1.00 98.25 74 GLN A C 1
ATOM 604 O O . GLN A 1 74 ? 5.780 -15.731 6.676 1.00 98.25 74 GLN A O 1
ATOM 609 N N . SER A 1 75 ? 3.659 -15.878 7.398 1.00 98.38 75 SER A N 1
ATOM 610 C CA . SER A 1 75 ? 3.058 -15.932 6.064 1.00 98.38 75 SER A CA 1
ATOM 611 C C . SER A 1 75 ? 3.292 -14.638 5.283 1.00 98.38 75 SER A C 1
ATOM 613 O O . SER A 1 75 ? 3.674 -14.687 4.114 1.00 98.38 75 SER A O 1
ATOM 615 N N . LEU A 1 76 ? 3.163 -13.484 5.942 1.00 98.31 76 LEU A N 1
ATOM 616 C CA . LEU A 1 76 ? 3.404 -12.178 5.323 1.00 98.31 76 LEU A CA 1
ATOM 617 C C . LEU A 1 76 ? 4.848 -11.971 4.852 1.00 98.31 76 LEU A C 1
ATOM 619 O O . LEU A 1 76 ? 5.069 -11.196 3.924 1.00 98.31 76 LEU A O 1
ATOM 623 N N . SER A 1 77 ? 5.823 -12.692 5.416 1.00 97.31 77 SER A N 1
ATOM 624 C CA . SER A 1 77 ? 7.221 -12.620 4.962 1.00 97.31 77 SER A CA 1
ATOM 625 C C . SER A 1 77 ? 7.429 -13.086 3.510 1.00 97.31 77 SER A C 1
ATOM 627 O O . SER A 1 77 ? 8.443 -12.744 2.906 1.00 97.31 77 SER A O 1
ATOM 629 N N . TYR A 1 78 ? 6.467 -13.819 2.932 1.00 97.75 78 TYR A N 1
ATOM 630 C CA . TYR A 1 78 ? 6.488 -14.249 1.528 1.00 97.75 78 TYR A CA 1
ATOM 631 C C . TYR A 1 78 ? 5.887 -13.217 0.557 1.00 97.75 78 TYR A C 1
ATOM 633 O O . TYR A 1 78 ? 6.001 -13.387 -0.656 1.00 97.75 78 TYR A O 1
ATOM 641 N N . GLN A 1 79 ? 5.243 -12.154 1.053 1.00 97.88 79 GLN A N 1
ATOM 642 C CA . GLN A 1 79 ? 4.697 -11.088 0.210 1.00 97.88 79 GLN A CA 1
ATOM 643 C C . GLN A 1 79 ? 5.836 -10.256 -0.395 1.00 97.88 79 GLN A C 1
ATOM 645 O O . GLN A 1 79 ? 6.586 -9.618 0.347 1.00 97.88 79 GLN A O 1
ATOM 650 N N . ALA A 1 80 ? 5.938 -10.185 -1.727 1.00 97.25 80 ALA A N 1
ATOM 651 C CA . ALA A 1 80 ? 6.916 -9.319 -2.390 1.00 97.25 80 ALA A CA 1
ATOM 652 C C . ALA A 1 80 ? 6.264 -8.107 -3.063 1.00 97.25 80 ALA A C 1
ATOM 654 O O . ALA A 1 80 ? 6.731 -6.983 -2.862 1.00 97.25 80 ALA A O 1
ATOM 655 N N . ALA A 1 81 ? 5.181 -8.299 -3.815 1.00 95.94 81 ALA A N 1
ATOM 656 C CA . ALA A 1 81 ? 4.441 -7.210 -4.440 1.00 95.94 81 ALA A CA 1
ATOM 657 C C . ALA A 1 81 ? 2.939 -7.534 -4.617 1.00 95.94 81 ALA A C 1
ATOM 659 O O . ALA A 1 81 ? 2.563 -8.693 -4.747 1.00 95.94 81 ALA A O 1
ATOM 660 N N . PRO A 1 82 ? 2.056 -6.520 -4.659 1.00 94.62 82 PRO A N 1
ATOM 661 C CA . PRO A 1 82 ? 2.314 -5.146 -4.238 1.00 94.62 82 PRO A CA 1
ATOM 662 C C . PRO A 1 82 ? 2.542 -5.069 -2.722 1.00 94.62 82 PRO A C 1
ATOM 664 O O . PRO A 1 82 ? 2.219 -5.999 -1.981 1.00 94.62 82 PRO A O 1
ATOM 667 N N . THR A 1 83 ? 3.100 -3.953 -2.259 1.00 95.44 83 THR A N 1
ATOM 668 C CA . THR A 1 83 ? 3.185 -3.673 -0.824 1.00 95.44 83 THR A CA 1
ATOM 669 C C . THR A 1 83 ? 1.795 -3.330 -0.293 1.00 95.44 83 THR A C 1
ATOM 671 O O . THR A 1 83 ? 1.122 -2.459 -0.846 1.00 95.44 83 THR A O 1
ATOM 674 N N . LEU A 1 84 ? 1.354 -4.022 0.758 1.00 96.75 84 LEU A N 1
ATOM 675 C CA . LEU A 1 84 ? 0.007 -3.917 1.315 1.00 96.75 84 LEU A CA 1
ATOM 676 C C . LEU A 1 84 ? 0.034 -3.733 2.833 1.00 96.75 84 LEU A C 1
ATOM 678 O O . LEU A 1 84 ? 0.922 -4.220 3.532 1.00 96.75 84 LEU A O 1
ATOM 682 N N . ASN A 1 85 ? -1.004 -3.063 3.325 1.00 97.88 85 ASN A N 1
ATOM 683 C CA . ASN A 1 85 ? -1.333 -2.962 4.738 1.00 97.88 85 ASN A CA 1
ATOM 684 C C . ASN A 1 85 ? -2.184 -4.173 5.136 1.00 97.88 85 ASN A C 1
ATOM 686 O O . ASN A 1 85 ? -3.350 -4.252 4.747 1.00 97.88 85 ASN A O 1
ATOM 690 N N . TYR A 1 86 ? -1.627 -5.094 5.917 1.00 98.25 86 TYR A N 1
ATOM 691 C CA . TYR A 1 86 ? -2.364 -6.230 6.463 1.00 98.25 86 TYR A CA 1
ATOM 692 C C . TYR A 1 86 ? -2.851 -5.907 7.873 1.00 98.25 86 TYR A C 1
ATOM 694 O O . TYR A 1 86 ? -2.065 -5.477 8.715 1.00 98.25 86 TYR A O 1
ATOM 702 N N . VAL A 1 87 ? -4.140 -6.128 8.134 1.00 98.00 87 VAL A N 1
ATOM 703 C CA . VAL A 1 87 ? -4.761 -5.978 9.460 1.00 98.00 87 VAL A CA 1
ATOM 704 C C . VAL A 1 87 ? -5.231 -7.352 9.935 1.00 98.00 87 VAL A C 1
ATOM 706 O O . VAL A 1 87 ? -5.748 -8.138 9.143 1.00 98.00 87 VAL A O 1
ATOM 709 N N . TYR A 1 88 ? -5.020 -7.642 11.215 1.00 98.44 88 TYR A N 1
ATOM 710 C CA . TYR A 1 88 ? -5.252 -8.936 11.855 1.00 98.44 88 TYR A CA 1
ATOM 711 C C . TYR A 1 88 ? -6.174 -8.783 13.066 1.00 98.44 88 TYR A C 1
ATOM 713 O O . TYR A 1 88 ? -6.065 -7.802 13.804 1.00 98.44 88 TYR A O 1
ATOM 721 N N . ALA A 1 89 ? -7.029 -9.780 13.289 1.00 97.50 89 ALA A N 1
ATOM 722 C CA . ALA A 1 89 ? -7.778 -9.970 14.524 1.00 97.50 89 ALA A CA 1
ATOM 723 C C . ALA A 1 89 ? -7.997 -11.472 14.778 1.00 97.50 89 ALA A C 1
ATOM 725 O O . ALA A 1 89 ? -8.154 -12.227 13.817 1.00 97.50 89 ALA A O 1
ATOM 726 N N . ASP A 1 90 ? -8.039 -11.904 16.042 1.00 97.31 90 ASP A N 1
ATOM 727 C CA . ASP A 1 90 ? -8.315 -13.302 16.404 1.00 97.31 90 ASP A CA 1
ATOM 728 C C . ASP A 1 90 ? -9.320 -13.487 17.547 1.00 97.31 90 ASP A C 1
ATOM 730 O O . ASP A 1 90 ? -9.756 -12.547 18.210 1.00 97.31 90 ASP A O 1
ATOM 734 N N . THR A 1 91 ? -9.695 -14.748 17.779 1.00 97.00 91 THR A N 1
ATOM 735 C CA . THR A 1 91 ? -10.667 -15.144 18.806 1.00 97.00 91 THR A CA 1
ATOM 736 C C . THR A 1 91 ? -10.138 -15.030 20.235 1.00 97.00 91 THR A C 1
ATOM 738 O O . THR A 1 91 ? -10.924 -15.147 21.171 1.00 97.00 91 THR A O 1
ATOM 741 N N . ALA A 1 92 ? -8.831 -14.822 20.426 1.00 97.44 92 ALA A N 1
ATOM 742 C CA . ALA A 1 92 ? -8.246 -14.531 21.734 1.00 97.44 92 ALA A CA 1
ATOM 743 C C . ALA A 1 92 ? -8.301 -13.027 22.067 1.00 97.44 92 ALA A C 1
ATOM 745 O O . ALA A 1 92 ? -7.892 -12.628 23.156 1.00 97.44 92 ALA A O 1
ATOM 746 N N . GLY A 1 93 ? -8.843 -12.207 21.158 1.00 96.31 93 GLY A N 1
ATOM 747 C CA . GLY A 1 93 ? -9.000 -10.768 21.337 1.00 96.31 93 GLY A CA 1
ATOM 748 C C . GLY A 1 93 ? -7.766 -9.966 20.935 1.00 96.31 93 GLY A C 1
ATOM 749 O O . GLY A 1 93 ? -7.686 -8.790 21.285 1.00 96.31 93 GLY A O 1
ATOM 750 N N . ASN A 1 94 ? -6.809 -10.568 20.219 1.00 98.38 94 ASN A N 1
ATOM 751 C CA . ASN A 1 94 ? -5.655 -9.830 19.724 1.00 98.38 94 ASN A CA 1
ATOM 752 C C . ASN A 1 94 ? -5.987 -9.106 18.423 1.00 98.38 94 ASN A C 1
ATOM 754 O O . ASN A 1 94 ? -6.726 -9.625 17.586 1.00 98.38 94 ASN A O 1
ATOM 758 N N . ILE A 1 95 ? -5.359 -7.950 18.220 1.00 98.50 95 ILE A N 1
ATOM 759 C CA . ILE A 1 95 ? -5.372 -7.205 16.961 1.00 98.50 95 ILE A CA 1
ATOM 760 C C . ILE A 1 95 ? -3.947 -6.877 16.530 1.00 98.50 95 ILE A C 1
ATOM 762 O O . ILE A 1 95 ? -3.059 -6.649 17.354 1.00 98.50 95 ILE A O 1
ATOM 766 N N . GLY A 1 96 ? -3.720 -6.829 15.223 1.00 98.25 96 GLY A N 1
ATOM 767 C CA . GLY A 1 96 ? -2.400 -6.560 14.676 1.00 98.25 96 GLY A CA 1
ATOM 768 C C . GLY A 1 96 ? -2.432 -5.837 13.343 1.00 98.25 96 GLY A C 1
ATOM 769 O O . GLY A 1 96 ? -3.445 -5.793 12.646 1.00 98.25 96 GLY A O 1
ATOM 770 N N . TYR A 1 97 ? -1.289 -5.268 12.992 1.00 98.38 97 TYR A N 1
ATOM 771 C CA . TYR A 1 97 ? -1.024 -4.676 11.693 1.00 98.38 97 TYR A CA 1
ATOM 772 C C . TYR A 1 97 ? 0.408 -4.977 11.272 1.00 98.38 97 TYR A C 1
ATOM 774 O O . TYR A 1 97 ? 1.321 -4.926 12.096 1.00 98.38 97 TYR A O 1
ATOM 782 N N . SER A 1 98 ? 0.606 -5.249 9.988 1.00 98.06 98 SER A N 1
ATOM 783 C CA . SER A 1 98 ? 1.930 -5.299 9.377 1.00 98.06 98 SER A CA 1
ATOM 784 C C . SER A 1 98 ? 1.859 -4.718 7.976 1.00 98.06 98 SER A C 1
ATOM 786 O O . SER A 1 98 ? 0.990 -5.089 7.182 1.00 98.06 98 SER A O 1
ATOM 788 N N . LEU A 1 99 ? 2.819 -3.862 7.644 1.00 98.19 99 LEU A N 1
ATOM 789 C CA . LEU A 1 99 ? 3.192 -3.680 6.249 1.00 98.19 99 LEU A CA 1
ATOM 790 C C . LEU A 1 99 ? 3.792 -5.001 5.744 1.00 98.19 99 LEU A C 1
ATOM 792 O O . LEU A 1 99 ? 4.518 -5.667 6.488 1.00 98.19 99 LEU A O 1
ATOM 796 N N . ALA A 1 100 ? 3.470 -5.399 4.516 1.00 97.94 100 ALA A N 1
ATOM 797 C CA . ALA A 1 100 ? 4.116 -6.536 3.869 1.00 97.94 100 ALA A CA 1
ATOM 798 C C . ALA A 1 100 ? 4.317 -6.274 2.375 1.00 97.94 100 ALA A C 1
ATOM 800 O O . ALA A 1 100 ? 3.425 -5.759 1.698 1.00 97.94 100 ALA A O 1
ATOM 801 N N . GLY A 1 101 ? 5.493 -6.637 1.870 1.00 97.56 101 GLY A N 1
ATOM 802 C CA . GLY A 1 101 ? 5.973 -6.345 0.521 1.00 97.56 101 GLY A CA 1
ATOM 803 C C . GLY A 1 101 ? 7.449 -5.955 0.538 1.00 97.56 101 GLY A C 1
ATOM 804 O O . GLY A 1 101 ? 7.978 -5.510 1.558 1.00 97.56 101 GLY A O 1
ATOM 805 N N . LYS A 1 102 ? 8.140 -6.109 -0.590 1.00 97.56 102 LYS A N 1
ATOM 806 C CA . LYS A 1 102 ? 9.530 -5.671 -0.739 1.00 97.56 102 LYS A CA 1
ATOM 807 C C . LYS A 1 102 ? 9.582 -4.144 -0.803 1.00 97.56 102 LYS A C 1
ATOM 809 O O . LYS A 1 102 ? 8.980 -3.532 -1.683 1.00 97.56 102 LYS A O 1
ATOM 814 N N . VAL A 1 103 ? 10.358 -3.542 0.095 1.00 97.00 103 VAL A N 1
ATOM 815 C CA . VAL A 1 103 ? 10.674 -2.107 0.086 1.00 97.00 103 VAL A CA 1
ATOM 816 C C . VAL A 1 103 ? 12.152 -1.954 -0.278 1.00 97.00 103 VAL A C 1
ATOM 818 O O . VAL A 1 103 ? 13.004 -2.367 0.511 1.00 97.00 103 VAL A O 1
ATOM 821 N N . PRO A 1 104 ? 12.488 -1.438 -1.474 1.00 96.31 104 PRO A N 1
ATOM 822 C CA . PRO A 1 104 ? 13.879 -1.257 -1.869 1.00 96.31 104 PRO A CA 1
ATOM 823 C C . PRO A 1 104 ? 14.599 -0.229 -0.997 1.00 96.31 104 PRO A C 1
ATOM 825 O O . PRO A 1 104 ? 14.074 0.864 -0.780 1.00 96.31 104 PRO A O 1
ATOM 828 N N . LEU A 1 105 ? 15.822 -0.545 -0.568 1.00 96.69 105 LEU A N 1
ATOM 829 C CA . LEU A 1 105 ? 16.702 0.423 0.087 1.00 96.69 105 LEU A CA 1
ATOM 830 C C . LEU A 1 105 ? 17.410 1.261 -0.978 1.00 96.69 105 LEU A C 1
ATOM 832 O O . LEU A 1 105 ? 17.980 0.723 -1.930 1.00 96.69 105 LEU A O 1
ATOM 836 N N . ARG A 1 106 ? 17.351 2.584 -0.833 1.00 93.88 106 ARG A N 1
ATOM 837 C CA . ARG A 1 106 ? 17.894 3.548 -1.795 1.00 93.88 106 ARG A CA 1
ATOM 838 C C . ARG A 1 106 ? 18.893 4.450 -1.070 1.00 93.88 106 ARG A C 1
ATOM 840 O O . ARG A 1 106 ? 18.486 5.091 -0.106 1.00 93.88 106 ARG A O 1
ATOM 847 N N . PRO A 1 107 ? 20.166 4.513 -1.496 1.00 92.94 107 PRO A N 1
ATOM 848 C CA . PRO A 1 107 ? 21.195 5.327 -0.843 1.00 92.94 107 PRO A CA 1
ATOM 849 C C . PRO A 1 107 ? 21.124 6.816 -1.240 1.00 92.94 107 PRO A C 1
ATOM 851 O O . PRO A 1 107 ? 22.134 7.510 -1.214 1.00 92.94 107 PRO A O 1
ATOM 854 N N . TYR A 1 108 ? 19.952 7.293 -1.658 1.00 92.38 108 TYR A N 1
ATOM 855 C CA . TYR A 1 108 ? 19.726 8.620 -2.223 1.00 92.38 108 TYR A CA 1
ATOM 856 C C . TYR A 1 108 ? 18.355 9.147 -1.813 1.00 92.38 108 TYR A C 1
ATOM 858 O O . TYR A 1 108 ? 17.468 8.378 -1.424 1.00 92.38 108 TYR A O 1
ATOM 866 N N . ASP A 1 109 ? 18.175 10.459 -1.957 1.00 89.56 109 ASP A N 1
ATOM 867 C CA . ASP A 1 109 ? 16.920 11.112 -1.617 1.00 89.56 109 ASP A CA 1
ATOM 868 C C . ASP A 1 109 ? 15.770 10.611 -2.506 1.00 89.56 109 ASP A C 1
ATOM 870 O O . ASP A 1 109 ? 15.897 10.549 -3.736 1.00 89.56 109 ASP A O 1
ATOM 874 N N . PRO A 1 110 ? 14.624 10.248 -1.911 1.00 86.38 110 PRO A N 1
ATOM 875 C CA . PRO A 1 110 ? 13.466 9.796 -2.660 1.00 86.38 110 PRO A CA 1
ATOM 876 C C . PRO A 1 110 ? 13.012 10.810 -3.711 1.00 86.38 110 PRO A C 1
ATOM 878 O O . PRO A 1 110 ? 12.885 12.003 -3.448 1.00 86.38 110 PRO A O 1
ATOM 881 N N . THR A 1 111 ? 12.714 10.324 -4.914 1.00 89.75 111 THR A N 1
ATOM 882 C CA . THR A 1 111 ? 12.204 11.157 -6.003 1.00 89.75 111 THR A CA 1
ATOM 883 C C . THR A 1 111 ? 11.221 10.388 -6.874 1.00 89.75 111 THR A C 1
ATOM 885 O O . THR A 1 111 ? 11.307 9.167 -7.020 1.00 89.75 111 THR A O 1
ATOM 888 N N . LEU A 1 112 ? 10.272 11.122 -7.456 1.00 87.25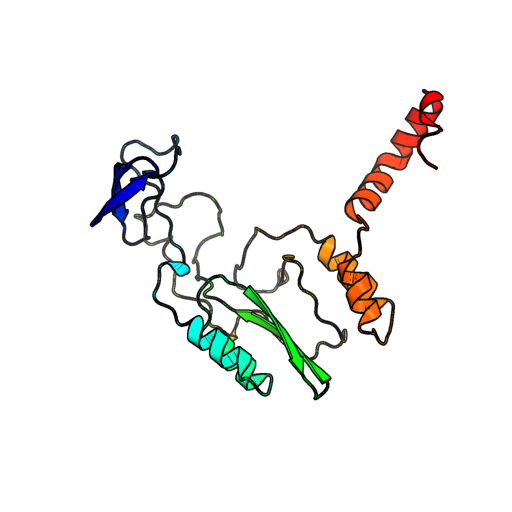 112 LEU A N 1
ATOM 889 C CA . LEU A 1 112 ? 9.345 10.620 -8.473 1.00 87.25 112 LEU A CA 1
ATOM 890 C C . LEU A 1 112 ? 9.849 10.883 -9.899 1.00 87.25 112 LEU A C 1
ATOM 892 O O . LEU A 1 112 ? 9.197 10.485 -10.866 1.00 87.25 112 LEU A O 1
ATOM 896 N N . LEU A 1 113 ? 10.981 11.575 -10.043 1.00 90.50 113 LEU A N 1
ATOM 897 C CA . LEU A 1 113 ? 11.585 11.846 -11.340 1.00 90.50 113 LEU A CA 1
ATOM 898 C C . LEU A 1 113 ? 12.407 10.642 -11.821 1.00 90.50 113 LEU A C 1
ATOM 900 O O . LEU A 1 113 ? 12.967 9.911 -11.001 1.00 90.50 113 LEU A O 1
ATOM 904 N N . PRO A 1 114 ? 12.517 10.433 -13.146 1.00 92.06 114 PRO A N 1
ATOM 905 C CA . PRO A 1 114 ? 13.446 9.457 -13.696 1.00 92.06 114 PRO A CA 1
ATOM 906 C C . PRO A 1 114 ? 14.882 9.707 -13.231 1.00 92.06 114 PRO A C 1
ATOM 908 O O . PRO A 1 114 ? 15.328 10.851 -13.157 1.00 92.06 114 PRO A O 1
ATOM 911 N N . LEU A 1 115 ? 15.606 8.622 -12.961 1.00 94.44 115 LEU A N 1
ATOM 912 C CA . LEU A 1 115 ? 16.996 8.657 -12.513 1.00 94.44 115 LEU A CA 1
ATOM 913 C C . LEU A 1 115 ? 17.944 8.129 -13.603 1.00 94.44 115 LEU A C 1
ATOM 915 O O . LEU A 1 115 ? 17.547 7.247 -14.375 1.00 94.44 115 LEU A O 1
ATOM 919 N N . PRO A 1 116 ? 19.202 8.610 -13.653 1.00 94.94 116 PRO A N 1
ATOM 920 C CA . PRO A 1 116 ? 20.246 8.083 -14.531 1.00 94.94 116 PRO A CA 1
ATOM 921 C C . PRO A 1 116 ? 20.486 6.579 -14.335 1.00 94.94 116 PRO A C 1
ATOM 923 O O . PRO A 1 116 ? 21.247 6.155 -13.469 1.00 94.94 116 PRO A O 1
ATOM 926 N N . GLY A 1 117 ? 19.878 5.747 -15.183 1.00 94.31 117 GLY A N 1
ATOM 927 C CA . GLY A 1 117 ? 19.965 4.287 -15.064 1.00 94.31 117 GLY A CA 1
ATOM 928 C C . GLY A 1 117 ? 21.363 3.707 -15.317 1.00 94.31 117 GLY A C 1
ATOM 929 O O . GLY A 1 117 ? 21.586 2.527 -15.049 1.00 94.31 117 GLY A O 1
ATOM 930 N N . TRP A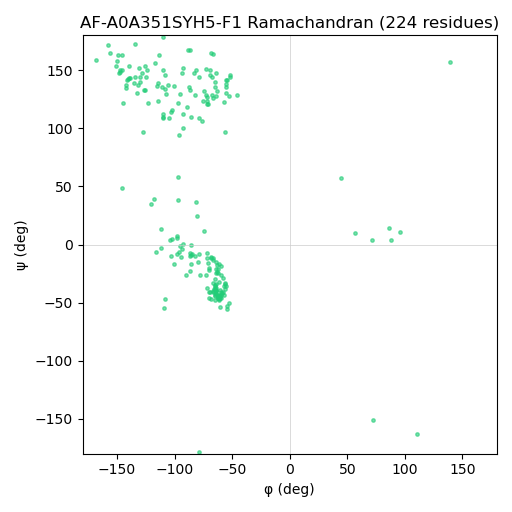 1 118 ? 22.300 4.500 -15.842 1.00 93.75 118 TRP A N 1
ATOM 931 C CA . TRP A 1 118 ? 23.699 4.111 -16.040 1.00 93.75 118 TRP A CA 1
ATOM 932 C C . TRP A 1 118 ? 24.585 4.331 -14.807 1.00 93.75 118 TRP A C 1
ATOM 934 O O . TRP A 1 118 ? 25.668 3.752 -14.773 1.00 93.75 118 TRP A O 1
ATOM 944 N N . SER A 1 119 ? 24.150 5.125 -13.822 1.00 95.25 119 SER A N 1
ATOM 945 C CA . SER A 1 119 ? 24.915 5.400 -12.599 1.00 95.25 119 SER A CA 1
ATOM 946 C C . SER A 1 119 ? 24.636 4.352 -11.522 1.00 95.25 119 SER A C 1
ATOM 948 O O . SER A 1 119 ? 23.480 4.021 -11.264 1.00 95.25 119 SER A O 1
ATOM 950 N N . GLU A 1 120 ? 25.688 3.863 -10.862 1.00 93.75 120 GLU A N 1
ATOM 951 C CA . GLU A 1 120 ? 25.570 2.938 -9.724 1.00 93.75 120 GLU A CA 1
ATOM 952 C C . GLU A 1 120 ? 25.008 3.617 -8.465 1.00 93.75 120 GLU A C 1
ATOM 954 O O . GLU A 1 120 ? 24.446 2.947 -7.602 1.00 93.75 120 GLU A O 1
ATOM 959 N N . GLU A 1 121 ? 25.093 4.949 -8.384 1.00 95.69 121 GLU A N 1
ATOM 960 C CA . GLU A 1 121 ? 24.554 5.758 -7.282 1.00 95.69 121 GLU A CA 1
ATOM 961 C C . GLU A 1 121 ? 23.052 5.530 -7.066 1.00 95.69 121 GLU A C 1
ATOM 963 O O . GLU A 1 121 ? 22.577 5.542 -5.933 1.00 95.69 121 GLU A O 1
ATOM 968 N N . PHE A 1 122 ? 22.306 5.276 -8.147 1.00 95.81 122 PHE A N 1
ATOM 969 C CA . PHE A 1 122 ? 20.847 5.154 -8.112 1.00 95.81 122 PHE A CA 1
ATOM 970 C C . PHE A 1 122 ? 20.339 3.707 -8.046 1.00 95.81 122 PHE A C 1
ATOM 972 O O . PHE A 1 122 ? 19.128 3.459 -8.134 1.00 95.81 122 PHE A O 1
ATOM 979 N N . GLU A 1 123 ? 21.237 2.738 -7.870 1.00 95.62 123 GLU A N 1
ATOM 980 C CA . GLU A 1 123 ? 20.866 1.332 -7.728 1.00 95.62 123 GLU A CA 1
ATOM 981 C C . GLU A 1 123 ? 20.230 1.040 -6.359 1.00 95.62 123 GLU A C 1
ATOM 983 O O . GLU A 1 123 ? 20.503 1.687 -5.347 1.00 95.62 123 GLU A O 1
ATOM 988 N N . TRP A 1 124 ? 19.349 0.038 -6.323 1.00 95.69 124 TRP A N 1
ATOM 989 C CA . TRP A 1 124 ? 18.772 -0.448 -5.069 1.00 95.69 124 TRP A CA 1
ATOM 990 C C . TRP A 1 124 ? 19.814 -1.266 -4.302 1.00 95.69 124 TRP A C 1
ATOM 992 O O . TRP A 1 124 ? 20.418 -2.181 -4.862 1.00 95.69 124 TRP A O 1
ATOM 1002 N N . GLN A 1 125 ? 19.973 -0.995 -3.009 1.00 96.06 125 GLN A N 1
ATOM 1003 C CA . GLN A 1 125 ? 20.895 -1.702 -2.116 1.00 96.06 125 GLN A CA 1
ATOM 1004 C C . GLN A 1 125 ? 20.165 -2.795 -1.329 1.00 96.06 125 GLN A C 1
ATOM 1006 O O . GLN A 1 125 ? 20.113 -2.800 -0.102 1.00 96.06 125 GLN A O 1
ATOM 1011 N N . GLY A 1 126 ? 19.556 -3.725 -2.064 1.00 96.12 126 GLY A N 1
ATOM 1012 C CA . GLY A 1 126 ? 18.717 -4.769 -1.485 1.00 96.12 126 GLY A CA 1
ATOM 1013 C C . GLY A 1 126 ? 17.370 -4.243 -0.984 1.00 96.12 126 GLY A C 1
ATOM 1014 O O . GLY A 1 126 ? 16.805 -3.289 -1.526 1.00 96.12 126 GLY A O 1
ATOM 1015 N N . TYR A 1 127 ? 16.837 -4.911 0.037 1.00 97.50 127 TYR A N 1
ATOM 1016 C CA . TYR A 1 127 ? 15.483 -4.710 0.542 1.00 97.50 127 TYR A CA 1
ATOM 1017 C C . TYR A 1 127 ? 15.486 -4.522 2.053 1.00 97.50 127 TYR A C 1
ATOM 1019 O O . TYR A 1 127 ? 16.240 -5.191 2.758 1.00 97.50 127 TYR A O 1
ATOM 1027 N N . LEU A 1 128 ? 14.597 -3.657 2.538 1.00 97.38 128 LEU A N 1
ATOM 1028 C CA . LEU A 1 128 ? 14.313 -3.503 3.959 1.00 97.38 128 LEU A CA 1
ATOM 1029 C C . LEU A 1 128 ? 13.879 -4.860 4.545 1.00 97.38 128 LEU A C 1
ATOM 1031 O O . LEU A 1 128 ? 12.887 -5.428 4.061 1.00 97.38 128 LEU A O 1
ATOM 1035 N N . PRO A 1 129 ? 14.572 -5.387 5.574 1.00 97.31 129 PRO A N 1
ATOM 1036 C CA . PRO A 1 129 ? 14.185 -6.640 6.205 1.00 97.31 129 PRO A CA 1
ATOM 1037 C C . PRO A 1 129 ? 12.739 -6.602 6.706 1.00 97.31 129 PRO A C 1
ATOM 1039 O O . PRO A 1 129 ? 12.303 -5.628 7.317 1.00 97.31 129 PRO A O 1
ATOM 1042 N N . PHE A 1 130 ? 11.986 -7.686 6.502 1.00 97.56 130 PHE A N 1
ATOM 1043 C CA . PHE A 1 130 ? 10.580 -7.761 6.924 1.00 97.56 130 PHE A CA 1
ATOM 1044 C C . PHE A 1 130 ? 10.388 -7.485 8.429 1.00 97.56 130 PHE A C 1
ATOM 1046 O O . PHE A 1 130 ? 9.393 -6.888 8.838 1.00 97.56 130 PHE A O 1
ATOM 1053 N N . SER A 1 131 ? 11.356 -7.877 9.263 1.00 96.50 131 SER A N 1
ATOM 1054 C CA . SER A 1 131 ? 11.369 -7.611 10.708 1.00 96.50 131 SER A CA 1
ATOM 1055 C C . SER A 1 131 ? 11.418 -6.126 11.071 1.00 96.50 131 SER A C 1
ATOM 1057 O O . SER A 1 131 ? 10.969 -5.770 12.156 1.00 96.50 131 SER A O 1
ATOM 1059 N N . GLU A 1 132 ? 11.934 -5.279 10.182 1.00 96.81 132 GLU A N 1
ATOM 1060 C CA . GLU A 1 132 ? 12.079 -3.833 10.384 1.00 96.81 132 GLU A CA 1
ATOM 1061 C C . GLU A 1 132 ? 10.920 -3.032 9.774 1.00 96.81 132 GLU A C 1
ATOM 1063 O O . GLU A 1 132 ? 10.822 -1.822 9.984 1.00 96.81 132 GLU A O 1
ATOM 1068 N N . GLN A 1 133 ? 10.016 -3.686 9.036 1.00 97.31 133 GLN A N 1
ATOM 1069 C CA . GLN A 1 133 ? 8.835 -3.033 8.473 1.00 97.31 133 GLN A CA 1
ATOM 1070 C C . GLN A 1 133 ? 7.831 -2.624 9.566 1.00 97.31 133 GLN A C 1
ATOM 1072 O O . GLN A 1 133 ? 7.726 -3.316 10.590 1.00 97.31 133 GLN A O 1
ATOM 1077 N N . PRO A 1 134 ? 7.052 -1.540 9.353 1.00 97.31 134 PRO A N 1
ATOM 1078 C CA . PRO A 1 134 ? 6.080 -1.062 10.329 1.00 97.31 134 PRO A CA 1
ATOM 1079 C C . PRO A 1 134 ? 5.086 -2.150 10.731 1.00 97.31 134 PRO A C 1
ATOM 1081 O O . PRO A 1 134 ? 4.464 -2.793 9.881 1.00 97.31 134 PRO A O 1
ATOM 1084 N N . ARG A 1 135 ? 4.916 -2.321 12.043 1.00 96.31 135 ARG A N 1
ATOM 1085 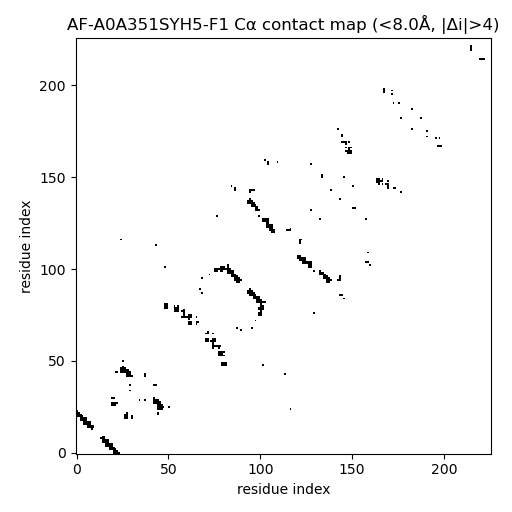C CA . ARG A 1 135 ? 4.025 -3.314 12.642 1.00 96.31 135 ARG A CA 1
ATOM 1086 C C . ARG A 1 135 ? 3.434 -2.808 13.947 1.00 96.31 135 ARG A C 1
ATOM 1088 O O . ARG A 1 135 ? 4.079 -2.054 14.668 1.00 96.31 135 ARG A O 1
ATOM 1095 N N . LEU A 1 136 ? 2.232 -3.270 14.261 1.00 96.69 136 LEU A N 1
ATOM 1096 C CA . LEU A 1 136 ? 1.554 -3.037 15.533 1.00 96.69 136 LEU A CA 1
ATOM 1097 C C . LEU A 1 136 ? 0.970 -4.361 16.020 1.00 96.69 136 LEU A C 1
ATOM 1099 O O . LEU A 1 136 ? 0.491 -5.158 15.215 1.00 96.69 136 LEU A O 1
ATOM 1103 N N . TYR A 1 137 ? 0.977 -4.581 17.330 1.00 98.12 137 TYR A N 1
ATOM 1104 C CA . TYR A 1 137 ? 0.316 -5.723 17.951 1.00 98.12 137 TYR A CA 1
ATOM 1105 C C . TYR A 1 137 ? -0.244 -5.299 19.304 1.00 98.12 137 TYR A C 1
ATOM 1107 O O . TYR A 1 137 ? 0.513 -4.809 20.139 1.00 98.12 137 TYR A O 1
ATOM 1115 N N . ASN A 1 138 ? -1.558 -5.446 19.486 1.00 98.25 138 ASN A N 1
ATOM 1116 C CA . ASN A 1 138 ? -2.308 -5.001 20.665 1.00 98.25 138 ASN A CA 1
ATOM 1117 C C . ASN A 1 138 ? -1.934 -3.580 21.137 1.00 98.25 138 ASN A C 1
ATOM 1119 O O . ASN A 1 138 ? -1.502 -3.406 22.279 1.00 98.25 138 ASN A O 1
ATOM 1123 N N . PRO A 1 139 ? -2.059 -2.559 20.264 1.00 96.06 139 PRO A N 1
ATOM 1124 C CA . PRO A 1 139 ? -1.757 -1.188 20.646 1.00 96.06 139 PRO A CA 1
ATOM 1125 C C . PRO A 1 139 ? -2.736 -0.701 21.737 1.00 96.06 139 PRO A C 1
ATOM 1127 O O . PRO A 1 139 ? -3.898 -1.125 21.747 1.00 96.06 139 PRO A O 1
ATOM 1130 N N . PRO A 1 140 ? -2.297 0.179 22.656 1.00 94.94 140 PRO A N 1
ATOM 1131 C CA . PRO A 1 140 ? -3.098 0.623 23.802 1.00 94.94 140 PRO A CA 1
ATOM 1132 C C . PRO A 1 140 ? -4.383 1.364 23.409 1.00 94.94 140 PRO A C 1
ATOM 1134 O O . PRO A 1 140 ? -5.326 1.410 24.194 1.00 94.94 140 PRO A O 1
ATOM 1137 N N . GLU A 1 141 ? -4.449 1.912 22.196 1.00 92.06 141 GLU A N 1
ATOM 1138 C CA . GLU A 1 141 ? -5.636 2.550 21.627 1.00 92.06 141 GLU A CA 1
ATOM 1139 C C . GLU A 1 141 ? -6.807 1.574 21.422 1.00 92.06 141 GLU A C 1
ATOM 1141 O O . GLU A 1 141 ? -7.929 2.017 21.189 1.00 92.06 141 GLU A O 1
ATOM 1146 N N . GLY A 1 142 ? -6.568 0.257 21.465 1.00 94.25 142 GLY A N 1
ATOM 1147 C CA . GLY A 1 142 ? -7.613 -0.767 21.358 1.00 94.25 142 GLY A CA 1
ATOM 1148 C C . GLY A 1 142 ? -8.235 -0.908 19.964 1.00 94.25 142 GLY A C 1
ATOM 1149 O O . GLY A 1 142 ? -9.155 -1.700 19.778 1.00 94.25 142 GLY A O 1
ATOM 1150 N N . ALA A 1 143 ? -7.730 -0.173 18.972 1.00 95.69 143 ALA A N 1
ATOM 1151 C CA . ALA A 1 143 ? -8.193 -0.226 17.594 1.00 95.69 143 ALA A CA 1
ATOM 1152 C C . ALA A 1 143 ? -7.047 0.028 16.608 1.00 95.69 143 ALA A C 1
ATOM 1154 O O . ALA A 1 143 ? -6.126 0.803 16.865 1.00 95.69 143 ALA A O 1
ATOM 1155 N N . ILE A 1 144 ? -7.135 -0.601 15.437 1.00 96.56 144 ILE A N 1
ATOM 1156 C CA . ILE A 1 144 ? -6.212 -0.412 14.316 1.00 96.56 144 ILE A CA 1
ATOM 1157 C C . ILE A 1 144 ? -7.036 -0.044 13.086 1.00 96.56 144 ILE A C 1
ATOM 1159 O O . ILE A 1 144 ? -8.024 -0.700 12.768 1.00 96.56 144 ILE A O 1
ATOM 1163 N N . ALA A 1 145 ? -6.603 0.988 12.366 1.00 96.81 145 ALA A N 1
ATOM 1164 C CA . ALA A 1 145 ? -7.199 1.388 11.100 1.00 96.81 145 ALA A CA 1
ATOM 1165 C C . ALA A 1 145 ? -6.111 1.811 10.115 1.00 96.81 145 ALA A C 1
ATOM 1167 O O . ALA A 1 145 ? -5.143 2.476 10.489 1.00 96.81 145 ALA A O 1
ATOM 1168 N N . THR A 1 146 ? -6.301 1.467 8.844 1.00 97.12 146 THR A N 1
ATOM 1169 C CA . THR A 1 146 ? -5.477 1.963 7.740 1.00 97.12 146 THR A CA 1
ATOM 1170 C C . THR A 1 146 ? -6.397 2.436 6.625 1.00 97.12 146 THR A C 1
ATOM 1172 O O . THR A 1 146 ? -7.414 1.807 6.338 1.00 97.12 146 THR A O 1
ATOM 1175 N N . ALA A 1 147 ? -6.073 3.576 6.026 1.00 97.44 147 ALA A N 1
ATOM 1176 C CA . ALA A 1 147 ? -6.884 4.182 4.977 1.00 97.44 147 ALA A CA 1
ATOM 1177 C C . ALA A 1 147 ? -5.981 4.890 3.961 1.00 97.44 147 ALA A C 1
ATOM 1179 O O . ALA A 1 147 ? -6.183 6.061 3.659 1.00 97.44 147 ALA A O 1
ATOM 1180 N N . ASN A 1 148 ? -4.935 4.188 3.504 1.00 97.38 148 ASN A N 1
ATOM 1181 C CA . ASN A 1 148 ? -3.899 4.673 2.573 1.00 97.38 148 ASN A CA 1
ATOM 1182 C C . ASN A 1 148 ? -3.147 5.938 3.040 1.00 97.38 148 ASN A C 1
ATOM 1184 O O . ASN A 1 148 ? -2.375 6.518 2.282 1.00 97.38 148 ASN A O 1
ATOM 1188 N N . ASN A 1 149 ? -3.351 6.341 4.293 1.00 96.38 149 ASN A N 1
ATOM 1189 C CA . ASN A 1 149 ? -2.616 7.397 4.967 1.00 96.38 149 ASN A CA 1
ATOM 1190 C C . ASN A 1 149 ? -1.160 6.987 5.212 1.00 96.38 149 ASN A C 1
ATOM 1192 O O . ASN A 1 149 ? -0.831 5.801 5.214 1.00 96.38 149 ASN A O 1
ATOM 1196 N N . ARG A 1 150 ? -0.313 7.972 5.524 1.00 95.75 150 ARG A N 1
ATOM 1197 C CA . ARG A 1 150 ? 1.050 7.740 6.015 1.00 95.75 150 ARG A CA 1
ATOM 1198 C C . ARG A 1 150 ? 1.021 6.796 7.228 1.00 95.75 150 ARG A C 1
ATOM 1200 O O . ARG A 1 150 ? 0.253 7.027 8.164 1.00 95.75 150 ARG A O 1
ATOM 1207 N N . ILE A 1 151 ? 1.817 5.727 7.170 1.00 94.00 151 ILE A N 1
ATOM 1208 C CA . ILE A 1 151 ? 1.796 4.596 8.124 1.00 94.00 151 ILE A CA 1
ATOM 1209 C C . ILE A 1 151 ? 2.933 4.616 9.153 1.00 94.00 151 ILE A C 1
ATOM 1211 O O . ILE A 1 151 ? 2.915 3.824 10.088 1.00 94.00 151 ILE A O 1
ATOM 1215 N N . ALA A 1 152 ? 3.911 5.499 8.974 1.00 91.50 152 ALA A N 1
ATOM 1216 C CA . ALA A 1 152 ? 5.042 5.681 9.870 1.00 91.50 152 ALA A CA 1
ATOM 1217 C C . ALA A 1 152 ? 5.316 7.183 10.019 1.00 91.50 152 ALA A C 1
ATOM 1219 O O . ALA A 1 152 ? 5.113 7.941 9.064 1.00 91.50 152 ALA A O 1
ATOM 1220 N N . ASP A 1 153 ? 5.705 7.613 11.214 1.00 89.06 153 ASP A N 1
ATOM 1221 C CA . ASP A 1 153 ? 6.061 9.007 11.471 1.00 89.06 153 ASP A CA 1
ATOM 1222 C C . ASP A 1 153 ? 7.484 9.330 10.980 1.00 89.06 153 ASP A C 1
ATOM 1224 O O . ASP A 1 153 ? 8.175 8.490 10.403 1.00 89.06 153 ASP A O 1
ATOM 1228 N N . GLU A 1 154 ? 7.911 10.572 11.192 1.00 86.75 154 GLU A N 1
ATOM 1229 C CA . GLU A 1 154 ? 9.223 11.075 10.767 1.00 86.75 154 GLU A CA 1
ATOM 1230 C C . GLU A 1 154 ? 10.401 10.416 11.502 1.00 86.75 154 GLU A C 1
ATOM 1232 O O . GLU A 1 154 ? 11.539 10.549 11.061 1.00 86.75 154 GLU A O 1
ATOM 1237 N N . SER A 1 155 ? 10.153 9.694 12.602 1.00 92.62 155 SER A N 1
ATOM 1238 C CA . SER A 1 155 ? 11.202 8.962 13.322 1.00 92.62 155 SER A CA 1
ATOM 1239 C C . SER A 1 155 ? 11.556 7.629 12.662 1.00 92.62 155 SER A C 1
ATOM 1241 O O . SER A 1 155 ? 12.594 7.043 12.976 1.00 92.62 155 SER A O 1
ATOM 1243 N N . TYR A 1 156 ? 10.715 7.141 11.743 1.00 94.62 156 TYR A N 1
ATOM 1244 C CA . TYR A 1 156 ? 10.973 5.896 11.039 1.00 94.62 156 TYR A CA 1
ATOM 1245 C C . TYR A 1 156 ? 12.122 6.070 10.030 1.00 94.62 156 TYR A C 1
ATOM 1247 O O . TYR A 1 156 ? 12.018 6.892 9.120 1.00 94.62 156 TYR A O 1
ATOM 1255 N N . PRO A 1 157 ? 13.218 5.296 10.147 1.00 92.38 157 PRO A N 1
ATOM 1256 C CA . PRO A 1 157 ? 14.476 5.620 9.470 1.00 92.38 157 PRO A CA 1
ATOM 1257 C C . PRO A 1 157 ? 14.500 5.260 7.981 1.00 92.38 157 PRO A C 1
ATOM 1259 O O . PRO A 1 157 ? 15.450 5.609 7.283 1.00 92.38 157 PRO A O 1
ATOM 1262 N N . TYR A 1 158 ? 13.485 4.550 7.483 1.00 93.62 158 TYR A N 1
ATOM 1263 C CA . TYR A 1 158 ? 13.444 4.077 6.104 1.00 93.62 158 TYR A CA 1
ATOM 1264 C C . TYR A 1 158 ? 12.367 4.793 5.301 1.00 93.62 158 TYR A C 1
ATOM 1266 O O . TYR A 1 158 ? 11.216 4.918 5.722 1.00 93.62 158 TYR A O 1
ATOM 1274 N N . PHE A 1 159 ? 12.722 5.196 4.084 1.00 93.31 159 PHE A N 1
ATOM 1275 C CA . PHE A 1 159 ? 11.747 5.727 3.146 1.00 93.31 159 PHE A CA 1
ATOM 1276 C C . PHE A 1 159 ? 10.764 4.639 2.691 1.00 93.31 159 PHE A C 1
ATOM 1278 O O . PHE A 1 159 ? 11.170 3.583 2.206 1.00 93.31 159 PHE A O 1
ATOM 1285 N N . LEU A 1 160 ? 9.465 4.933 2.789 1.00 93.81 160 LEU A N 1
ATOM 1286 C CA . LEU A 1 160 ? 8.394 4.050 2.315 1.00 93.81 160 LEU A CA 1
ATOM 1287 C C . LEU A 1 160 ? 7.706 4.610 1.066 1.00 93.81 160 LEU A C 1
ATOM 1289 O O . LEU A 1 160 ? 7.597 3.925 0.050 1.00 93.81 160 LEU A O 1
ATOM 1293 N N . SER A 1 161 ? 7.212 5.844 1.151 1.00 92.00 161 SER A N 1
ATOM 1294 C CA . SER A 1 161 ? 6.500 6.546 0.083 1.00 92.00 161 SER A CA 1
ATOM 1295 C C . SER A 1 161 ? 6.352 8.025 0.454 1.00 92.00 161 SER A C 1
ATOM 1297 O O . SER A 1 161 ? 6.359 8.363 1.636 1.00 92.00 161 SER A O 1
ATOM 1299 N N . ASP A 1 162 ? 6.136 8.877 -0.547 1.00 89.31 162 ASP A N 1
ATOM 1300 C CA . ASP A 1 162 ? 5.549 10.218 -0.379 1.00 89.31 162 ASP A CA 1
ATOM 1301 C C . ASP A 1 162 ? 4.155 10.336 -1.003 1.00 89.31 162 ASP A C 1
ATOM 1303 O O . ASP A 1 162 ? 3.475 11.351 -0.873 1.00 89.31 162 ASP A O 1
ATOM 1307 N N . LEU A 1 163 ? 3.698 9.265 -1.648 1.00 91.75 163 LEU A N 1
ATOM 1308 C CA . LEU A 1 163 ? 2.360 9.143 -2.196 1.00 91.75 163 LEU A CA 1
ATOM 1309 C C . LEU A 1 163 ? 1.494 8.411 -1.175 1.00 91.75 163 LEU A C 1
ATOM 1311 O O . LEU A 1 163 ? 1.486 7.180 -1.111 1.00 91.75 163 LEU A O 1
ATOM 1315 N N . PHE A 1 164 ? 0.799 9.196 -0.361 1.00 95.19 164 PHE A N 1
ATOM 1316 C CA . PHE A 1 164 ? -0.235 8.737 0.557 1.00 95.19 164 PHE A CA 1
ATOM 1317 C C . PHE A 1 164 ? -1.517 9.516 0.304 1.00 95.19 164 PHE A C 1
ATOM 1319 O O . PHE A 1 164 ? -1.479 10.676 -0.115 1.00 95.19 164 PHE A O 1
ATOM 1326 N N . ASP A 1 165 ? -2.649 8.904 0.628 1.00 95.75 165 ASP A N 1
ATOM 1327 C CA . ASP A 1 165 ? -3.912 9.622 0.598 1.00 95.75 165 ASP A CA 1
ATOM 1328 C C . ASP A 1 165 ? -3.969 10.663 1.724 1.00 95.75 165 ASP A C 1
ATOM 1330 O O . ASP A 1 165 ? -3.469 10.419 2.835 1.00 95.75 165 ASP A O 1
ATOM 1334 N N . PRO A 1 166 ? -4.632 11.809 1.482 1.00 94.38 166 PRO A N 1
ATOM 1335 C CA . PRO A 1 166 ? -4.912 12.780 2.523 1.00 94.38 166 PRO A CA 1
ATOM 1336 C C . PRO A 1 166 ? -5.589 12.132 3.743 1.00 94.38 166 PRO A C 1
ATOM 1338 O O . PRO A 1 166 ? -6.443 11.250 3.601 1.00 94.38 166 PRO A O 1
ATOM 1341 N N . PRO A 1 167 ? -5.286 12.594 4.968 1.00 94.12 167 PRO A N 1
ATOM 1342 C CA . PRO A 1 167 ? -5.631 11.881 6.196 1.00 94.12 167 PRO A CA 1
ATOM 1343 C C . PRO A 1 167 ? -7.121 11.956 6.580 1.00 94.12 167 PRO A C 1
ATOM 1345 O O . PRO A 1 167 ? -7.487 11.595 7.697 1.00 94.12 167 PRO A O 1
ATOM 1348 N N . TYR A 1 168 ? -8.005 12.422 5.698 1.00 95.75 168 TYR A N 1
ATOM 1349 C CA . TYR A 1 168 ? -9.419 12.629 6.008 1.00 95.75 168 TYR A CA 1
ATOM 1350 C C . TYR A 1 168 ? -10.133 11.327 6.379 1.00 95.75 168 TYR A C 1
ATOM 1352 O O . TYR A 1 168 ? -10.811 11.281 7.405 1.00 95.75 168 TYR A O 1
ATOM 1360 N N . ARG A 1 169 ? -9.920 10.253 5.602 1.00 96.88 169 ARG A N 1
ATOM 1361 C CA . ARG A 1 169 ? -10.537 8.943 5.866 1.00 96.88 169 ARG A CA 1
ATOM 1362 C C . ARG A 1 169 ? -10.038 8.339 7.171 1.00 96.88 169 ARG A C 1
ATOM 1364 O O . ARG A 1 169 ? -10.847 7.940 7.998 1.00 96.88 169 ARG A O 1
ATOM 1371 N N . ILE A 1 170 ? -8.722 8.329 7.399 1.00 96.75 170 ILE A N 1
ATOM 1372 C CA . ILE A 1 170 ? -8.172 7.762 8.637 1.00 96.75 170 ILE A CA 1
ATOM 1373 C C . ILE A 1 170 ? -8.623 8.544 9.874 1.00 96.75 170 ILE A C 1
ATOM 1375 O O . ILE A 1 170 ? -8.968 7.927 10.878 1.00 96.75 170 ILE A O 1
ATOM 1379 N N . ARG A 1 171 ? -8.678 9.884 9.812 1.00 95.56 171 ARG A N 1
ATOM 1380 C CA . ARG A 1 171 ? -9.185 10.708 10.920 1.00 95.56 171 ARG A CA 1
ATOM 1381 C C . ARG A 1 171 ? -10.647 10.382 11.213 1.00 95.56 171 ARG A C 1
ATOM 1383 O O . ARG A 1 171 ? -10.988 10.192 12.373 1.00 95.56 171 ARG A O 1
ATOM 1390 N N . ARG A 1 172 ? -11.483 10.269 10.172 1.00 97.00 172 ARG A N 1
ATOM 1391 C CA . ARG A 1 172 ? -12.908 9.948 10.321 1.00 97.00 172 ARG A CA 1
ATOM 1392 C C . ARG A 1 172 ? -13.131 8.549 10.893 1.00 97.00 172 ARG A C 1
ATOM 1394 O O . ARG A 1 172 ? -13.925 8.390 11.812 1.00 97.00 172 ARG A O 1
ATOM 1401 N N . ILE A 1 173 ? -12.388 7.553 10.412 1.00 97.31 173 ILE A N 1
ATOM 1402 C CA . ILE A 1 173 ? -12.447 6.188 10.948 1.00 97.31 173 ILE A CA 1
ATOM 1403 C C . ILE A 1 173 ? -12.022 6.179 12.420 1.00 97.31 173 ILE A C 1
ATOM 1405 O O . ILE A 1 173 ? -12.732 5.618 13.244 1.00 97.31 173 ILE A O 1
ATOM 1409 N N . LYS A 1 174 ? -10.911 6.837 12.779 1.00 95.88 174 LYS A N 1
ATOM 1410 C CA . LYS A 1 174 ? -10.449 6.912 14.175 1.00 95.88 174 LYS A CA 1
ATOM 1411 C C . LYS A 1 174 ? -11.462 7.599 15.091 1.00 95.88 174 LYS A C 1
ATOM 1413 O O . LYS A 1 174 ? -11.722 7.084 16.170 1.00 95.88 174 LYS A O 1
ATOM 1418 N N . GLU A 1 175 ? -12.058 8.708 14.650 1.00 95.69 175 GLU A N 1
ATOM 1419 C CA . GLU A 1 175 ? -13.134 9.399 15.372 1.00 95.69 175 GLU A CA 1
ATOM 1420 C C . GLU A 1 175 ? -14.283 8.431 15.690 1.00 95.69 175 GLU A C 1
ATOM 1422 O O . GLU A 1 175 ? -14.646 8.270 16.854 1.00 95.69 175 GLU A O 1
ATOM 1427 N N . LEU A 1 176 ? -14.794 7.725 14.676 1.00 96.94 176 LEU A N 1
ATOM 1428 C CA . LEU A 1 176 ? -15.909 6.790 14.832 1.00 96.94 176 LEU A CA 1
ATOM 1429 C C . LEU A 1 176 ? -15.550 5.563 15.679 1.00 96.94 176 LEU A C 1
ATOM 1431 O O . LEU A 1 176 ? -16.355 5.146 16.508 1.00 96.94 176 LEU A O 1
ATOM 1435 N N . LEU A 1 177 ? -14.343 5.013 15.516 1.00 96.69 177 LEU A N 1
ATOM 1436 C CA . LEU A 1 177 ? -13.870 3.886 16.323 1.00 96.69 177 LEU A CA 1
ATOM 1437 C C . LEU A 1 177 ? -13.707 4.273 17.800 1.00 96.69 177 LEU A C 1
ATOM 1439 O O . LEU A 1 177 ? -13.981 3.462 18.674 1.00 96.69 177 LEU A O 1
ATOM 1443 N N . SER A 1 178 ? -13.302 5.515 18.080 1.00 95.62 178 SER A N 1
ATOM 1444 C CA . SER A 1 178 ? -13.133 6.033 19.446 1.00 95.62 178 SER A CA 1
ATOM 1445 C C . SER A 1 178 ? -14.431 6.512 20.106 1.00 95.62 178 SER A C 1
ATOM 1447 O O . SER A 1 178 ? -14.443 6.797 21.301 1.00 95.62 178 SER A O 1
ATOM 1449 N N . ALA A 1 179 ? -15.532 6.607 19.353 1.00 95.19 179 ALA A N 1
ATOM 1450 C CA . ALA A 1 179 ? -16.801 7.133 19.857 1.00 95.19 179 ALA A CA 1
ATOM 1451 C C . ALA A 1 179 ? -17.504 6.188 20.850 1.00 95.19 179 ALA A C 1
ATOM 1453 O O . ALA A 1 179 ? -18.421 6.610 21.558 1.00 95.19 179 ALA A O 1
ATOM 1454 N N . LYS A 1 180 ? -17.102 4.912 20.894 1.00 93.75 180 LYS A N 1
ATOM 1455 C CA . LYS A 1 180 ? -17.645 3.884 21.787 1.00 93.75 180 LYS A CA 1
ATOM 1456 C C . LYS A 1 180 ? -16.519 3.001 22.313 1.00 93.75 180 LYS A C 1
ATOM 1458 O O . LYS A 1 180 ? -15.615 2.648 21.570 1.00 93.75 180 LYS A O 1
ATOM 1463 N N . GLU A 1 181 ? -16.624 2.574 23.569 1.00 91.56 181 GLU A N 1
ATOM 1464 C CA . GLU A 1 181 ? -15.684 1.605 24.158 1.00 91.56 181 GLU A CA 1
ATOM 1465 C C . GLU A 1 181 ? -15.798 0.219 23.498 1.00 91.56 181 GLU A C 1
ATOM 1467 O O . GLU A 1 181 ? -14.816 -0.505 23.365 1.00 91.56 181 GLU A O 1
ATOM 1472 N N . ARG A 1 182 ? -17.010 -0.160 23.072 1.00 93.19 182 ARG A N 1
ATOM 1473 C CA . ARG A 1 182 ? -17.292 -1.414 22.367 1.00 93.19 182 ARG A CA 1
ATOM 1474 C C . ARG A 1 182 ? -18.146 -1.132 21.142 1.00 93.19 182 ARG A C 1
ATOM 1476 O O . ARG A 1 182 ? -19.177 -0.470 21.250 1.00 93.19 182 ARG A O 1
ATOM 1483 N N . LEU A 1 183 ? -17.718 -1.665 20.006 1.00 95.19 183 LEU A N 1
ATOM 1484 C CA . LEU A 1 183 ? -18.393 -1.535 18.719 1.00 95.19 183 LEU A CA 1
ATOM 1485 C C . LEU A 1 183 ? -19.081 -2.849 18.364 1.00 95.19 183 LEU A C 1
ATOM 1487 O O . LEU A 1 183 ? -18.503 -3.925 18.539 1.00 95.19 183 LEU A O 1
ATOM 1491 N N . SER A 1 184 ? -20.306 -2.764 17.855 1.00 96.69 184 SER A N 1
ATOM 1492 C CA . SER A 1 184 ? -21.007 -3.915 17.289 1.00 96.69 184 SER A CA 1
ATOM 1493 C C . SER A 1 184 ? -20.700 -4.089 15.790 1.00 96.69 184 SER A C 1
ATOM 1495 O O . SER A 1 184 ? -20.164 -3.180 15.147 1.00 96.69 184 SER A O 1
ATOM 1497 N N . PRO A 1 185 ? -21.052 -5.234 15.179 1.00 97.31 185 PRO A N 1
ATOM 1498 C CA . PRO A 1 185 ? -21.011 -5.384 13.724 1.00 97.31 185 PRO A CA 1
ATOM 1499 C C . PRO A 1 185 ? -21.823 -4.312 12.979 1.00 97.31 185 PRO A C 1
ATOM 1501 O O . PRO A 1 185 ? -21.401 -3.846 11.921 1.00 97.31 185 PRO A O 1
ATOM 1504 N N . GLU A 1 186 ? -22.953 -3.877 13.539 1.00 98.31 186 GLU A N 1
ATOM 1505 C CA . GLU A 1 186 ? -23.777 -2.794 12.991 1.00 98.31 186 GLU A CA 1
ATOM 1506 C C . GLU A 1 186 ? -23.038 -1.452 13.029 1.00 98.31 186 GLU A C 1
ATOM 1508 O O . GLU A 1 186 ? -23.115 -0.691 12.065 1.00 98.31 186 GLU A O 1
ATOM 1513 N N . ASP A 1 187 ? -22.267 -1.184 14.088 1.00 97.88 187 ASP A N 1
ATOM 1514 C CA . ASP A 1 187 ? -21.407 0.000 14.151 1.00 97.88 187 ASP A CA 1
ATOM 1515 C C . ASP A 1 187 ? -20.336 -0.036 13.055 1.00 97.88 187 ASP A C 1
ATOM 1517 O O . ASP A 1 187 ? -20.120 0.958 12.362 1.00 97.88 187 ASP A O 1
ATOM 1521 N N . MET A 1 188 ? -19.707 -1.193 12.828 1.00 97.00 188 MET A N 1
ATOM 1522 C CA . MET A 1 188 ? -18.722 -1.354 11.751 1.00 97.00 188 MET A CA 1
ATOM 1523 C C . MET A 1 188 ? -19.357 -1.163 10.367 1.00 97.00 188 MET A C 1
ATOM 1525 O O . MET A 1 188 ? -18.764 -0.519 9.499 1.00 97.00 188 MET A O 1
ATOM 1529 N N . ALA A 1 189 ? -20.579 -1.663 10.158 1.00 98.06 189 ALA A N 1
ATOM 1530 C CA . ALA A 1 189 ? -21.332 -1.447 8.925 1.00 98.06 189 ALA A CA 1
ATOM 1531 C C . ALA A 1 189 ? -21.701 0.032 8.719 1.00 98.06 189 ALA A C 1
ATOM 1533 O O . ALA A 1 189 ? -21.654 0.516 7.586 1.00 98.06 189 ALA A O 1
ATOM 1534 N N . ALA A 1 190 ? -22.032 0.752 9.793 1.00 97.81 190 ALA A N 1
ATOM 1535 C CA . ALA A 1 190 ? -22.289 2.187 9.749 1.00 97.81 190 ALA A CA 1
ATOM 1536 C C . ALA A 1 190 ? -21.018 2.982 9.409 1.00 97.81 190 ALA A C 1
ATOM 1538 O O . ALA A 1 190 ? -21.076 3.886 8.581 1.00 97.81 190 ALA A O 1
ATOM 1539 N N . ILE A 1 191 ? -19.861 2.606 9.969 1.00 97.44 191 ILE A N 1
ATOM 1540 C CA . ILE A 1 191 ? -18.562 3.222 9.644 1.00 97.44 191 ILE A CA 1
ATOM 1541 C C . ILE A 1 191 ? -18.232 3.065 8.155 1.00 97.44 191 ILE A C 1
ATOM 1543 O O . ILE A 1 191 ? -17.803 4.024 7.519 1.00 97.44 191 ILE A O 1
ATOM 1547 N N . GLN A 1 192 ? -18.458 1.881 7.580 1.00 96.81 192 GLN A N 1
ATOM 1548 C CA . GLN A 1 192 ? -18.233 1.633 6.147 1.00 96.81 192 GLN A CA 1
ATOM 1549 C C . GLN A 1 192 ? -19.154 2.467 5.239 1.00 96.81 192 GLN A C 1
ATOM 1551 O O . GLN A 1 192 ? -18.812 2.722 4.087 1.00 96.81 192 GLN A O 1
ATOM 1556 N N . GLN A 1 193 ? -20.313 2.889 5.748 1.00 97.44 193 GLN A N 1
ATOM 1557 C CA . GLN A 1 193 ? -21.295 3.707 5.033 1.00 97.44 193 GLN A CA 1
ATOM 1558 C C . GLN A 1 193 ? -21.179 5.206 5.356 1.00 97.44 193 GLN A C 1
ATOM 1560 O O . GLN A 1 193 ? -22.015 5.991 4.909 1.00 97.44 193 GLN A O 1
ATOM 1565 N N . ASP A 1 194 ? -20.170 5.626 6.125 1.00 97.38 194 ASP A N 1
ATOM 1566 C CA . ASP A 1 194 ? -19.983 7.032 6.469 1.00 97.38 194 ASP A CA 1
ATOM 1567 C C . ASP A 1 194 ? -19.629 7.863 5.225 1.00 97.38 194 ASP A C 1
ATOM 1569 O O . ASP A 1 194 ? -18.676 7.579 4.498 1.00 97.38 194 ASP A O 1
ATOM 1573 N N . ILE A 1 195 ? -20.411 8.919 4.994 1.00 96.44 195 ILE A N 1
ATOM 1574 C CA . ILE A 1 195 ? -20.263 9.839 3.854 1.00 96.44 195 ILE A CA 1
ATOM 1575 C C . ILE A 1 195 ? -19.815 11.243 4.285 1.00 96.44 195 ILE A C 1
ATOM 1577 O O . ILE A 1 195 ? -19.909 12.202 3.515 1.00 96.44 195 ILE A O 1
ATOM 1581 N N . VAL A 1 196 ? -19.363 11.407 5.531 1.00 95.75 196 VAL A N 1
ATOM 1582 C CA . VAL A 1 196 ? -19.021 12.723 6.077 1.00 95.75 196 VAL A CA 1
ATOM 1583 C C . VAL A 1 196 ? -17.685 13.204 5.510 1.00 95.75 196 VAL A C 1
ATOM 1585 O O . VAL A 1 196 ? -16.643 12.576 5.682 1.00 95.75 196 VAL A O 1
ATOM 1588 N N . SER A 1 197 ? -17.686 14.387 4.891 1.00 93.50 197 SER A N 1
ATOM 1589 C CA . SER A 1 197 ? -16.466 15.022 4.383 1.00 93.50 197 SER A CA 1
ATOM 1590 C C . SER A 1 197 ? -15.852 15.974 5.412 1.00 93.50 197 SER A C 1
ATOM 1592 O O . SER A 1 197 ? -16.265 17.127 5.547 1.00 93.50 197 SER A O 1
ATOM 1594 N N . ASN A 1 198 ? -14.818 15.511 6.120 1.00 90.81 198 ASN A N 1
ATOM 1595 C CA . ASN A 1 198 ? -14.031 16.376 7.008 1.00 90.81 198 ASN A CA 1
ATOM 1596 C C . ASN A 1 198 ? -13.280 17.472 6.232 1.00 90.81 198 ASN A C 1
ATOM 1598 O O . ASN A 1 198 ? -13.138 18.579 6.738 1.00 90.81 198 ASN A O 1
ATOM 1602 N N . HIS A 1 199 ? -12.899 17.209 4.979 1.00 92.56 199 HIS A N 1
ATOM 1603 C CA . HIS A 1 199 ? -12.332 18.229 4.096 1.00 92.56 199 HIS A CA 1
ATOM 1604 C C . HIS A 1 199 ? -13.324 19.374 3.828 1.00 92.56 199 HIS A C 1
ATOM 1606 O O . HIS A 1 199 ? -12.957 20.541 3.926 1.00 92.56 199 HIS A O 1
ATOM 1612 N N . ALA A 1 200 ? -14.597 19.057 3.556 1.00 92.56 200 ALA A N 1
ATOM 1613 C CA . ALA A 1 200 ? -15.625 20.079 3.352 1.00 92.56 200 ALA A CA 1
ATOM 1614 C C . ALA A 1 200 ? -15.865 20.911 4.621 1.00 92.56 200 ALA A C 1
ATOM 1616 O O . ALA A 1 200 ? -16.001 22.127 4.533 1.00 92.56 200 ALA A O 1
ATOM 1617 N N . LYS A 1 201 ? -15.866 20.279 5.804 1.00 90.38 201 LYS A N 1
ATOM 1618 C CA . LYS A 1 201 ? -15.986 20.990 7.089 1.00 90.38 201 LYS A CA 1
ATOM 1619 C C . LYS A 1 201 ? -14.836 21.976 7.309 1.00 90.38 201 LYS A C 1
ATOM 1621 O O . LYS A 1 201 ? -15.088 23.118 7.683 1.00 90.38 201 LYS A O 1
ATOM 1626 N N . GLU A 1 202 ? -13.598 21.547 7.059 1.00 91.19 202 GLU A N 1
ATOM 1627 C CA . GLU A 1 202 ? -12.413 22.410 7.157 1.00 91.19 202 GLU A CA 1
ATOM 1628 C C . GLU A 1 202 ? -12.506 23.586 6.169 1.00 91.19 202 GLU A C 1
ATOM 1630 O O . GLU A 1 202 ? -12.342 24.739 6.569 1.00 91.19 202 GLU A O 1
ATOM 1635 N N . LEU A 1 203 ? -12.854 23.316 4.905 1.00 92.69 203 LEU A N 1
ATOM 1636 C CA . LEU A 1 203 ? -12.984 24.342 3.868 1.00 92.69 203 LEU A CA 1
ATOM 1637 C C . LEU A 1 203 ? -14.077 25.371 4.193 1.00 92.69 203 LEU A C 1
ATOM 1639 O O . LEU A 1 203 ? -13.836 26.572 4.091 1.00 92.69 203 LEU A O 1
ATOM 1643 N N . ILE A 1 204 ? -15.260 24.923 4.622 1.00 91.88 204 ILE A N 1
ATOM 1644 C CA . ILE A 1 204 ? -16.350 25.821 5.037 1.00 91.88 204 ILE A CA 1
ATOM 1645 C C . ILE A 1 204 ? -15.909 26.682 6.224 1.00 91.88 204 ILE A C 1
ATOM 1647 O O . ILE A 1 204 ? -16.220 27.869 6.259 1.00 91.88 204 ILE A O 1
ATOM 1651 N N . GLY A 1 205 ? -15.150 26.117 7.169 1.00 91.00 205 GLY A N 1
ATOM 1652 C CA . GLY A 1 205 ? -14.587 26.870 8.290 1.00 91.00 205 GLY A CA 1
ATOM 1653 C C . GLY A 1 205 ? -13.697 28.034 7.845 1.00 91.00 205 GLY A C 1
ATOM 1654 O O . GLY A 1 205 ? -13.800 29.121 8.409 1.00 91.00 205 GLY A O 1
ATOM 1655 N N . LEU A 1 206 ? -12.878 27.832 6.808 1.00 92.56 206 LEU A N 1
ATOM 1656 C CA . LEU A 1 206 ? -12.014 28.874 6.239 1.00 92.56 206 LEU A CA 1
ATOM 1657 C C . LEU A 1 206 ? -12.799 29.933 5.457 1.00 92.56 206 LEU A C 1
ATOM 1659 O O . LEU A 1 206 ? -12.466 31.112 5.519 1.00 92.56 206 LEU A O 1
ATOM 1663 N N . LEU A 1 207 ? -13.843 29.517 4.737 1.00 92.94 207 LEU A N 1
ATOM 1664 C CA . LEU A 1 207 ? -14.635 30.396 3.873 1.00 92.94 207 LEU A CA 1
ATOM 1665 C C . LEU A 1 207 ? -15.776 31.109 4.603 1.00 92.94 207 LEU A C 1
ATOM 1667 O O . LEU A 1 207 ? -16.437 31.954 4.007 1.00 92.94 207 LEU A O 1
ATOM 1671 N N . LYS A 1 208 ? -16.041 30.781 5.871 1.00 87.88 208 LYS A N 1
ATOM 1672 C CA . LYS A 1 208 ? -17.234 31.238 6.594 1.00 87.88 208 LYS A CA 1
ATOM 1673 C C . LYS A 1 208 ? -17.421 32.757 6.543 1.00 87.88 208 LYS A C 1
ATOM 1675 O O . LYS A 1 208 ? -18.494 33.216 6.167 1.00 87.88 208 LYS A O 1
ATOM 1680 N N . ASN A 1 209 ? -16.375 33.519 6.859 1.00 86.12 209 ASN A N 1
ATOM 1681 C CA . ASN A 1 209 ? -16.445 34.983 6.879 1.00 86.12 209 ASN A CA 1
ATOM 1682 C C . ASN A 1 209 ? -16.695 35.564 5.477 1.00 86.12 209 ASN A C 1
ATOM 1684 O O . ASN A 1 209 ? -17.469 36.508 5.329 1.00 86.12 209 ASN A O 1
ATOM 1688 N N . ASP A 1 210 ? -16.074 34.986 4.445 1.00 87.75 210 ASP A N 1
ATOM 1689 C CA . ASP A 1 210 ? -16.259 35.418 3.057 1.00 87.75 210 ASP A CA 1
ATOM 1690 C C . ASP A 1 210 ? -17.670 35.085 2.559 1.00 87.75 210 ASP A C 1
ATOM 1692 O O . ASP A 1 210 ? -18.316 35.911 1.914 1.00 87.75 210 ASP A O 1
ATOM 1696 N N . LEU A 1 211 ? -18.184 33.902 2.906 1.00 83.44 211 LEU A N 1
ATOM 1697 C CA . LEU A 1 211 ? -19.545 33.476 2.582 1.00 83.44 211 LEU A CA 1
ATOM 1698 C C . LEU A 1 211 ? -20.591 34.365 3.263 1.00 83.44 211 LEU A C 1
ATOM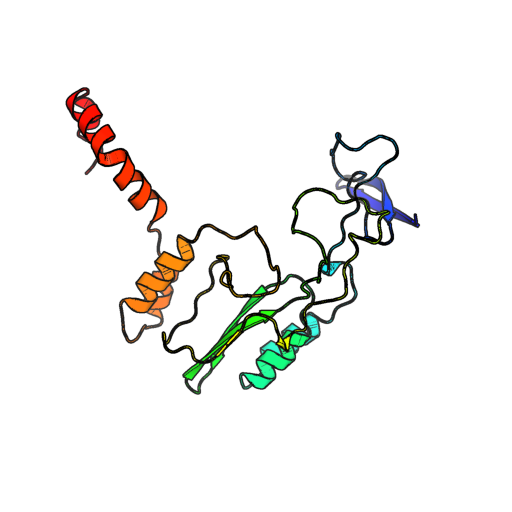 1700 O O . LEU A 1 211 ? -21.551 34.772 2.611 1.00 83.44 211 LEU A O 1
ATOM 1704 N N . GLU A 1 212 ? -20.394 34.712 4.537 1.00 82.94 212 GLU A N 1
ATOM 1705 C CA . GLU A 1 212 ? -21.261 35.644 5.272 1.00 82.94 212 GLU A CA 1
ATOM 1706 C C . GLU A 1 212 ? -21.235 37.044 4.635 1.00 82.94 212 GLU A C 1
ATOM 1708 O O . GLU A 1 212 ? -22.287 37.628 4.362 1.00 82.94 212 GLU A O 1
ATOM 1713 N N . ALA A 1 213 ? -20.046 37.549 4.290 1.00 81.94 213 ALA A N 1
ATOM 1714 C CA . ALA A 1 213 ? -19.886 38.849 3.642 1.00 81.94 213 ALA A CA 1
ATOM 1715 C C . ALA A 1 213 ? -20.504 38.909 2.231 1.00 81.94 213 ALA A C 1
ATOM 1717 O O . ALA A 1 213 ? -21.036 39.951 1.832 1.00 81.94 213 ALA A O 1
ATOM 1718 N N . ILE A 1 214 ? -20.441 37.815 1.465 1.00 80.81 214 ILE A N 1
ATOM 1719 C CA . ILE A 1 214 ? -21.095 37.694 0.154 1.00 80.81 214 ILE A CA 1
ATOM 1720 C C . ILE A 1 214 ? -22.615 37.617 0.326 1.00 80.81 214 ILE A C 1
ATOM 1722 O O . ILE A 1 214 ? -23.335 38.339 -0.363 1.00 80.81 214 ILE A O 1
ATOM 1726 N N . ALA A 1 215 ? -23.112 36.807 1.263 1.00 69.69 215 ALA A N 1
ATOM 1727 C CA . ALA A 1 215 ? -24.545 36.655 1.517 1.00 69.69 215 ALA A CA 1
ATOM 1728 C C . ALA A 1 215 ? -25.212 37.970 1.956 1.00 69.69 215 ALA A C 1
ATOM 1730 O O . ALA A 1 215 ? -26.378 38.217 1.637 1.00 69.69 215 ALA A O 1
ATOM 1731 N N . ASP A 1 216 ? -24.490 38.841 2.662 1.00 67.31 216 ASP A N 1
ATOM 1732 C CA . ASP A 1 216 ? -24.989 40.171 3.020 1.00 67.31 216 ASP A CA 1
ATOM 1733 C C . ASP A 1 216 ? -25.042 41.149 1.840 1.00 67.31 216 ASP A C 1
ATOM 1735 O O . ASP A 1 216 ? -25.888 42.050 1.834 1.00 67.31 216 ASP A O 1
ATOM 1739 N N . LYS A 1 217 ? -24.201 40.952 0.817 1.00 68.56 217 LYS A N 1
ATOM 1740 C CA . LYS A 1 217 ? -24.164 41.775 -0.404 1.00 68.56 217 LYS A CA 1
ATOM 1741 C C . LYS A 1 217 ? -25.076 41.259 -1.519 1.00 68.56 217 LYS A C 1
ATOM 1743 O O . LYS A 1 217 ? -25.553 42.066 -2.312 1.00 68.56 217 LYS A O 1
ATOM 1748 N N . ASP A 1 218 ? -25.366 39.960 -1.553 1.00 66.12 218 ASP A N 1
ATOM 1749 C CA . ASP A 1 218 ? -26.296 39.332 -2.493 1.00 66.12 218 ASP A CA 1
ATOM 1750 C C . ASP A 1 218 ? -27.337 38.484 -1.743 1.00 66.12 218 ASP A C 1
ATOM 1752 O O . ASP A 1 218 ? -27.118 37.325 -1.379 1.00 66.12 218 ASP A O 1
ATOM 1756 N N . ARG A 1 219 ? -28.515 39.084 -1.511 1.00 59.53 219 ARG A N 1
ATOM 1757 C CA . ARG A 1 219 ? -29.619 38.473 -0.748 1.00 59.53 219 ARG A CA 1
ATOM 1758 C C . ARG A 1 219 ? -30.157 37.178 -1.370 1.00 59.53 219 ARG A C 1
ATOM 1760 O O . ARG A 1 219 ? -30.850 36.446 -0.665 1.00 59.53 219 ARG A O 1
ATOM 1767 N N . SER A 1 220 ? -29.869 36.888 -2.642 1.00 65.06 220 SER A N 1
ATOM 1768 C CA . SER A 1 220 ? -30.352 35.674 -3.318 1.00 65.06 220 SER A CA 1
ATOM 1769 C C . SER A 1 220 ? -29.694 34.385 -2.799 1.00 65.06 220 SER A C 1
ATOM 1771 O O . SER A 1 220 ? -30.296 33.317 -2.887 1.00 65.06 220 SER A O 1
ATOM 1773 N N . LEU A 1 221 ? -28.514 34.485 -2.172 1.00 59.84 221 LEU A N 1
ATOM 1774 C CA . LEU A 1 221 ? -27.746 33.348 -1.642 1.00 59.84 221 LEU A CA 1
ATOM 1775 C C . LEU A 1 221 ? -28.147 32.921 -0.218 1.00 59.84 221 LEU A C 1
ATOM 1777 O O . LEU A 1 221 ? -27.718 31.866 0.251 1.00 59.84 221 LEU A O 1
ATOM 1781 N N . LYS A 1 222 ? -29.000 33.693 0.475 1.00 55.69 222 LYS A N 1
ATOM 1782 C CA . LYS A 1 222 ? -29.411 33.407 1.866 1.00 55.69 222 LYS A CA 1
ATOM 1783 C C . LYS A 1 222 ? -30.286 32.152 2.024 1.00 55.69 222 LYS A C 1
ATOM 1785 O O . LYS A 1 222 ? -30.465 31.694 3.146 1.00 55.69 222 LYS A O 1
ATOM 1790 N N . ASN A 1 223 ? -30.786 31.568 0.931 1.00 52.38 223 ASN A N 1
ATOM 1791 C CA . ASN A 1 223 ? -31.733 30.443 0.963 1.00 52.38 223 ASN A CA 1
ATOM 1792 C C . ASN A 1 223 ? -31.122 29.065 0.637 1.00 52.38 223 ASN A C 1
ATOM 1794 O O . ASN A 1 223 ? -31.858 28.087 0.566 1.00 52.38 223 ASN A O 1
ATOM 1798 N N . THR A 1 224 ? -29.806 28.964 0.437 1.00 48.78 224 THR A N 1
ATOM 1799 C CA . THR A 1 224 ? -29.135 27.710 0.023 1.00 48.78 224 THR A CA 1
ATOM 1800 C C . THR A 1 224 ? -28.414 26.962 1.151 1.00 48.78 224 THR A C 1
ATOM 1802 O O . THR A 1 224 ? -27.758 25.960 0.889 1.00 48.78 224 THR A O 1
ATOM 1805 N N . ALA A 1 225 ? -28.530 27.428 2.398 1.00 38.44 225 ALA A N 1
ATOM 1806 C CA . ALA A 1 225 ? -27.866 26.849 3.572 1.00 38.44 225 ALA A CA 1
ATOM 1807 C C . ALA A 1 225 ? -28.858 26.328 4.637 1.00 38.44 225 ALA A C 1
ATOM 1809 O O . ALA A 1 225 ? -28.626 26.515 5.832 1.00 38.44 225 ALA A O 1
ATOM 1810 N N . ALA A 1 226 ? -29.962 25.711 4.204 1.00 37.09 226 ALA A N 1
ATOM 1811 C CA . ALA A 1 226 ? -30.890 24.973 5.065 1.00 37.09 226 ALA A CA 1
ATOM 1812 C C . ALA A 1 226 ? -30.924 23.495 4.665 1.00 37.09 226 ALA A C 1
ATOM 1814 O O . ALA A 1 226 ? -30.976 23.232 3.441 1.00 37.09 226 ALA A O 1
#

Radius of gyration: 24.49 Å; Cα contacts (8 Å, |Δi|>4): 260; chains: 1; bounding box: 57×63×61 Å

Sequence (226 aa):
MGYEEEKIAIRGGREVKKKVRFTRHGPVISDLTKITNVPAEEVLAFKWTAHEPSDEFRCLYGVNRACNWHEFLQSLSYQAAPTLNYVYADTAGNIGYSLAGKVPLRPYDPTLLPLPGWSEEFEWQGYLPFSEQPRLYNPPEGAIATANNRIADESYPYFLSDLFDPPYRIRRIKELLSAKERLSPEDMAAIQQDIVSNHAKELIGLLKNDLEAIADKDRSLKNTAA

Secondary structure (DSSP, 8-state):
-EEEEEEEEETTTEEEEEEEEEETTEEBSTTTS----S-TT---B---GGGS---HHHHHHHHTT--SHHHHHHHHTT--SS-EEEEEE-TTS-EEEEEES--B--SS---SS---TT-GGGS---B--GGGS-EEES-TTS----SSS--S-TT--S---S----THHHHHHHHHHHT-SS--HHHHHHHHT----HHHHHHHHHHHHHHHHHHHH-GGGGGS--

Solvent-accessible surface area (backbone atoms only — not comparab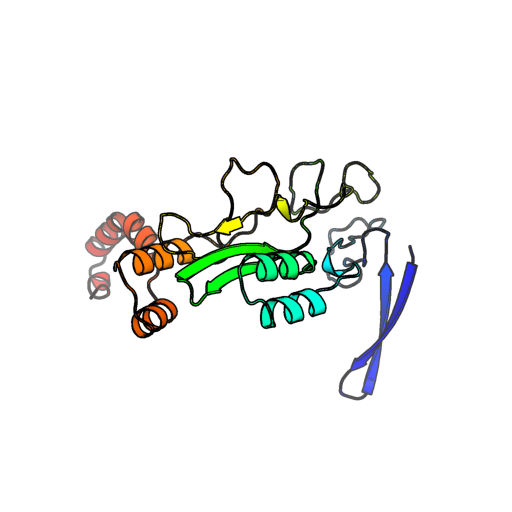le to full-atom values): 14234 Å² total; per-residue (Å²): 123,54,72,48,82,44,78,46,79,40,94,90,80,50,74,46,79,42,79,48,39,34,51,100,51,32,46,42,47,44,83,78,42,93,63,78,90,57,60,92,93,57,81,47,59,53,72,54,67,73,79,49,93,73,40,44,69,55,14,53,54,32,48,78,65,39,90,47,72,66,47,31,53,59,15,41,68,34,31,32,54,75,70,43,84,45,75,46,75,51,96,88,73,49,40,36,37,34,54,34,32,63,43,66,33,60,88,59,84,89,71,92,64,92,72,68,85,86,46,76,73,75,44,68,70,56,58,58,55,73,89,75,43,61,66,49,66,65,56,92,82,76,72,86,85,84,48,61,36,81,83,68,62,91,83,54,92,67,86,84,74,90,84,52,45,72,57,55,59,43,52,51,52,50,52,61,61,67,72,42,99,72,79,50,73,68,51,54,54,50,61,77,63,62,80,82,56,61,64,57,54,54,51,48,65,72,41,43,68,60,53,52,58,47,34,74,75,38,71,83,59,69,76,76,83,122